Protein AF-A0A972XJE5-F1 (afdb_monomer)

Nearest PDB structures (foldseek):
  6kkl-assembly1_A  TM=7.009E-01  e=3.800E+00  Escherichia coli K-12
  4aps-assembly1_B  TM=5.080E-01  e=2.279E+00  Streptococcus thermophilus LMG 18311
  5ayn-assembly1_A  TM=6.003E-01  e=6.953E+00  Bdellovibrio bacteriovorus HD100
  6kkj-assembly1_B  TM=5.446E-01  e=8.374E+00  Escherichia coli K-12

Secondary structure (DSSP, 8-state):
-HHHHHHHHHHHHHTHHHHHHHTT--S-HHHHHHHHHHHHHHHHHHHHHHHT---HHHHHHHHHHHHHHHHHHHHHIIIIIHHHS-HHHHHHHHHHHHHHHHHHIIIIIHHHHHHHHT----HHHHHHHHHHHHHHHHHHHHHIIIII-TT--HHHHHHHHHHHHHHHHHHHHHHHHHHHHHH--

Structure (mmCIF, N/CA/C/O backbone):
data_AF-A0A972XJE5-F1
#
_entry.id   AF-A0A972XJE5-F1
#
loop_
_atom_site.group_PDB
_atom_site.id
_atom_site.type_symbol
_atom_site.label_atom_id
_atom_site.label_alt_id
_atom_site.label_comp_id
_atom_site.label_asym_id
_atom_site.label_entity_id
_atom_site.label_seq_id
_atom_site.pdbx_PDB_ins_code
_atom_site.Cartn_x
_atom_site.Cartn_y
_atom_site.Cartn_z
_atom_site.occupancy
_atom_site.B_iso_or_equiv
_atom_site.auth_seq_id
_atom_site.auth_comp_id
_atom_site.auth_asym_id
_atom_site.auth_atom_id
_atom_site.pdbx_PDB_model_num
ATOM 1 N N . LEU A 1 1 ? -8.477 -7.630 2.065 1.00 86.19 1 LEU A N 1
ATOM 2 C CA . LEU A 1 1 ? -7.745 -6.347 2.182 1.00 86.19 1 LEU A CA 1
ATOM 3 C C . LEU A 1 1 ? -6.279 -6.608 2.512 1.00 86.19 1 LEU A C 1
ATOM 5 O O . LEU A 1 1 ? -5.472 -6.564 1.594 1.00 86.19 1 LEU A O 1
ATOM 9 N N . TYR A 1 2 ? -5.935 -7.014 3.740 1.00 89.06 2 TYR A N 1
ATOM 10 C CA . TYR A 1 2 ? -4.529 -7.219 4.123 1.00 89.06 2 TYR A CA 1
ATOM 11 C C . TYR A 1 2 ? -3.730 -8.118 3.176 1.00 89.06 2 TYR A C 1
ATOM 13 O O . TYR A 1 2 ? -2.666 -7.723 2.720 1.00 89.06 2 TYR A O 1
ATOM 21 N N . LEU A 1 3 ? -4.274 -9.288 2.825 1.00 91.00 3 LEU A N 1
ATOM 22 C CA . LEU A 1 3 ? -3.618 -10.218 1.906 1.00 91.00 3 LEU A CA 1
ATOM 23 C C . LEU A 1 3 ? -3.251 -9.552 0.573 1.00 91.00 3 LEU A C 1
ATOM 25 O O . LEU A 1 3 ? -2.129 -9.696 0.116 1.00 91.00 3 LEU A O 1
ATOM 29 N N . PHE A 1 4 ? -4.151 -8.757 -0.009 1.00 90.56 4 PHE A N 1
ATOM 30 C CA . PHE A 1 4 ? -3.883 -8.051 -1.265 1.00 90.56 4 PHE A CA 1
ATOM 31 C C . PHE A 1 4 ? -2.723 -7.064 -1.126 1.00 90.56 4 PHE A C 1
ATOM 33 O O . PHE A 1 4 ? -1.845 -7.022 -1.982 1.00 90.56 4 PHE A O 1
ATOM 40 N N . ALA A 1 5 ? -2.704 -6.304 -0.029 1.00 90.69 5 ALA A N 1
ATOM 41 C CA . ALA A 1 5 ? -1.621 -5.371 0.251 1.00 90.69 5 ALA A CA 1
ATOM 42 C C . ALA A 1 5 ? -0.297 -6.109 0.518 1.00 90.69 5 ALA A C 1
ATOM 44 O O . ALA A 1 5 ? 0.736 -5.702 0.006 1.00 90.69 5 ALA A O 1
ATOM 45 N N . SER A 1 6 ? -0.326 -7.226 1.250 1.00 91.56 6 SER A N 1
ATOM 46 C CA . SER A 1 6 ? 0.858 -8.038 1.551 1.00 91.56 6 SER A CA 1
ATOM 47 C C . SER A 1 6 ? 1.469 -8.670 0.294 1.00 91.56 6 SER A C 1
ATOM 49 O O . SER A 1 6 ? 2.680 -8.595 0.100 1.00 91.56 6 SER A O 1
ATOM 51 N N . LEU A 1 7 ? 0.636 -9.202 -0.609 1.00 91.75 7 LEU A N 1
ATOM 52 C CA . LEU A 1 7 ? 1.089 -9.744 -1.894 1.00 91.75 7 LEU A CA 1
ATOM 53 C C . LEU A 1 7 ? 1.761 -8.670 -2.754 1.00 91.75 7 LEU A C 1
ATOM 55 O O . LEU A 1 7 ? 2.888 -8.856 -3.204 1.00 91.75 7 LEU A O 1
ATOM 59 N N . LEU A 1 8 ? 1.092 -7.528 -2.951 1.00 91.19 8 LEU A N 1
ATOM 60 C CA . LEU A 1 8 ? 1.650 -6.422 -3.734 1.00 91.19 8 LEU A CA 1
ATOM 61 C C . LEU A 1 8 ? 2.920 -5.852 -3.099 1.00 91.19 8 LEU A C 1
ATOM 63 O O . LEU A 1 8 ? 3.840 -5.475 -3.821 1.00 91.19 8 LEU A O 1
ATOM 67 N N . ARG A 1 9 ? 2.987 -5.811 -1.764 1.00 92.38 9 ARG A N 1
ATOM 68 C CA . ARG A 1 9 ? 4.177 -5.389 -1.020 1.00 92.38 9 ARG A CA 1
ATOM 69 C C . ARG A 1 9 ? 5.361 -6.298 -1.320 1.00 92.38 9 ARG A C 1
ATOM 71 O O . ARG A 1 9 ? 6.411 -5.771 -1.662 1.00 92.38 9 ARG A O 1
ATOM 78 N N . GLY A 1 10 ? 5.176 -7.616 -1.218 1.00 89.12 10 GLY A N 1
ATOM 79 C CA . GLY A 1 10 ? 6.230 -8.592 -1.506 1.00 89.12 10 GLY A CA 1
ATOM 80 C C . GLY A 1 10 ? 6.740 -8.473 -2.940 1.00 89.12 10 GLY A C 1
ATOM 81 O O . GLY A 1 10 ? 7.938 -8.352 -3.165 1.00 89.12 10 GLY A O 1
ATOM 82 N N . VAL A 1 11 ? 5.829 -8.376 -3.915 1.00 89.75 11 VAL A N 1
ATOM 83 C CA . VAL A 1 11 ? 6.222 -8.214 -5.326 1.00 89.75 11 VAL A CA 1
ATOM 84 C C . VAL A 1 11 ? 6.971 -6.895 -5.553 1.00 89.75 11 VAL A C 1
ATOM 86 O O . VAL A 1 11 ? 7.980 -6.878 -6.251 1.00 89.75 11 VAL A O 1
ATOM 89 N N . ARG A 1 12 ? 6.514 -5.788 -4.951 1.00 89.56 12 ARG A N 1
ATOM 90 C CA . ARG A 1 12 ? 7.167 -4.477 -5.086 1.00 89.56 12 ARG A CA 1
ATOM 91 C C . ARG A 1 12 ? 8.559 -4.454 -4.462 1.00 89.56 12 ARG A C 1
ATOM 93 O O . ARG A 1 12 ? 9.431 -3.808 -5.030 1.00 89.56 12 ARG A O 1
ATOM 100 N N . SER A 1 13 ? 8.756 -5.092 -3.306 1.00 86.25 13 SER A N 1
ATOM 101 C CA . SER A 1 13 ? 10.060 -5.118 -2.635 1.00 86.25 13 SER A CA 1
ATOM 102 C C . SER A 1 13 ? 11.053 -6.021 -3.351 1.00 86.25 13 SER A C 1
ATOM 104 O O . SER A 1 13 ? 12.191 -5.615 -3.572 1.00 86.25 13 SER A O 1
ATOM 106 N N . ASP A 1 14 ? 10.617 -7.217 -3.739 1.00 87.69 14 ASP A N 1
ATOM 107 C CA . ASP A 1 14 ? 11.527 -8.258 -4.211 1.00 87.69 14 ASP A CA 1
ATOM 108 C C . ASP A 1 14 ? 11.874 -8.079 -5.694 1.00 87.69 14 ASP A C 1
ATOM 110 O O . ASP A 1 14 ? 12.990 -8.396 -6.095 1.00 87.69 14 ASP A O 1
ATOM 114 N N . PHE A 1 15 ? 10.961 -7.501 -6.487 1.00 86.31 15 PHE A N 1
ATOM 115 C CA . PHE A 1 15 ? 11.160 -7.206 -7.913 1.00 86.31 15 PHE A CA 1
ATOM 116 C C . PHE A 1 15 ? 11.328 -5.707 -8.203 1.00 86.31 15 PHE A C 1
ATOM 118 O O . PHE A 1 15 ? 11.032 -5.236 -9.306 1.00 86.31 15 PHE A O 1
ATOM 125 N N . ALA A 1 16 ? 11.763 -4.919 -7.211 1.00 85.94 16 ALA A N 1
ATOM 126 C CA . ALA A 1 16 ? 11.986 -3.486 -7.397 1.00 85.94 16 ALA A CA 1
ATOM 127 C C . ALA A 1 16 ? 12.919 -3.187 -8.592 1.00 85.94 16 ALA A C 1
ATOM 129 O O . ALA A 1 16 ? 12.533 -2.375 -9.439 1.00 85.94 16 ALA A O 1
ATOM 130 N N . PRO A 1 17 ? 14.096 -3.833 -8.740 1.00 84.44 17 PRO A N 1
ATOM 131 C CA . PRO A 1 17 ? 14.985 -3.573 -9.873 1.00 84.44 17 PRO A CA 1
ATOM 132 C C . PRO A 1 17 ? 14.333 -3.832 -11.237 1.00 84.44 17 PRO A C 1
ATOM 134 O O . PRO A 1 17 ? 14.528 -3.062 -12.177 1.00 84.44 17 PRO A O 1
ATOM 137 N N . GLU A 1 18 ? 13.535 -4.890 -11.353 1.00 86.00 18 GLU A N 1
ATOM 138 C CA . GLU A 1 18 ? 12.832 -5.285 -12.570 1.00 86.00 18 GLU A CA 1
ATOM 139 C C . GLU A 1 18 ? 11.712 -4.302 -12.918 1.00 86.00 18 GLU A C 1
ATOM 141 O O . GLU A 1 18 ? 11.538 -3.966 -14.091 1.00 86.00 18 GLU A O 1
ATOM 146 N N . ILE A 1 19 ? 10.982 -3.802 -11.915 1.00 86.69 19 ILE A N 1
ATOM 147 C CA . ILE A 1 19 ? 9.944 -2.776 -12.094 1.00 86.69 19 ILE A CA 1
ATOM 148 C C . ILE A 1 19 ? 10.562 -1.474 -12.612 1.00 86.69 19 ILE A C 1
ATOM 150 O O . ILE A 1 19 ? 10.052 -0.882 -13.561 1.00 86.69 19 ILE A O 1
ATOM 154 N N . TRP A 1 20 ? 11.689 -1.040 -12.050 1.00 86.75 20 TRP A N 1
ATOM 155 C CA . TRP A 1 20 ? 12.374 0.168 -12.514 1.00 86.75 20 TRP A CA 1
ATOM 156 C C . TRP A 1 20 ? 12.989 0.010 -13.904 1.00 86.75 20 TRP A C 1
ATOM 158 O O . TRP A 1 20 ? 12.869 0.916 -14.732 1.00 86.75 20 TRP A O 1
ATOM 168 N N . LYS A 1 21 ? 13.560 -1.164 -14.198 1.00 85.19 21 LYS A N 1
ATOM 169 C CA . LYS A 1 21 ? 14.041 -1.504 -15.542 1.00 85.19 21 LYS A CA 1
ATOM 170 C C . LYS A 1 21 ? 12.906 -1.463 -16.566 1.00 85.19 21 LYS A C 1
ATOM 172 O O . LYS A 1 21 ? 13.104 -0.958 -17.667 1.00 85.19 21 LYS A O 1
ATOM 177 N N . TYR A 1 22 ? 11.721 -1.954 -16.201 1.00 84.44 22 TYR A N 1
ATOM 178 C CA . TYR A 1 22 ? 10.523 -1.887 -17.041 1.00 84.44 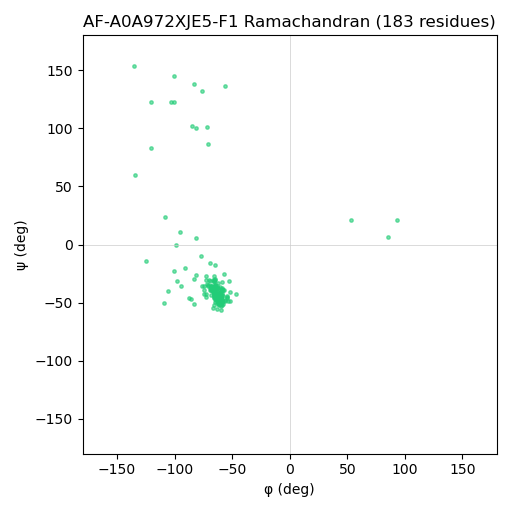22 TYR A CA 1
ATOM 179 C C . TYR A 1 22 ? 10.081 -0.443 -17.323 1.00 84.44 22 TYR A C 1
ATOM 181 O O . TYR A 1 22 ? 9.620 -0.148 -18.421 1.00 84.44 22 TYR A O 1
ATOM 189 N N . LEU A 1 23 ? 10.287 0.474 -16.375 1.00 83.00 23 LEU A N 1
ATOM 190 C CA . LEU A 1 23 ? 10.018 1.908 -16.541 1.00 83.00 23 LEU A CA 1
ATOM 191 C C . LEU A 1 23 ? 11.139 2.666 -17.283 1.00 83.00 23 LEU A C 1
ATOM 193 O O . LEU A 1 23 ? 11.087 3.889 -17.381 1.00 83.00 23 LEU A O 1
ATOM 197 N N . GLY A 1 24 ? 12.156 1.964 -17.799 1.00 78.94 24 GLY A N 1
ATOM 198 C CA . GLY A 1 24 ? 13.250 2.549 -18.580 1.00 78.94 24 GLY A CA 1
ATOM 199 C C . GLY A 1 24 ? 14.413 3.109 -17.755 1.00 78.94 24 GLY A C 1
ATOM 200 O O . GLY A 1 24 ? 15.331 3.694 -18.325 1.00 78.94 24 GLY A O 1
ATOM 201 N N . PHE A 1 25 ? 14.420 2.912 -16.433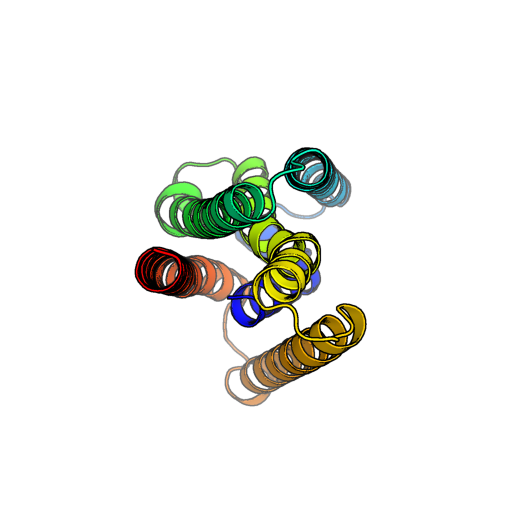 1.00 74.38 25 PHE A N 1
ATOM 202 C CA . PHE A 1 25 ? 15.491 3.374 -15.549 1.00 74.38 25 PHE A CA 1
ATOM 203 C C . PHE A 1 25 ? 16.406 2.214 -15.156 1.00 74.38 25 PHE A C 1
ATOM 205 O O . PHE A 1 25 ? 15.972 1.226 -14.566 1.00 74.38 25 PHE A O 1
ATOM 212 N N . VAL A 1 26 ? 17.701 2.342 -15.450 1.00 66.88 26 VAL A N 1
ATOM 213 C CA . VAL A 1 26 ? 18.709 1.332 -15.108 1.00 66.88 26 VAL A CA 1
ATOM 214 C C . VAL A 1 26 ? 19.768 1.951 -14.199 1.00 66.88 26 VAL A C 1
ATOM 216 O O . VAL A 1 26 ? 20.434 2.909 -14.576 1.00 66.88 26 VAL A O 1
ATOM 219 N N . GLY A 1 27 ? 19.958 1.367 -13.012 1.00 61.66 27 GLY A N 1
ATOM 220 C CA . GLY A 1 27 ? 21.236 1.457 -12.299 1.00 61.66 27 GLY A CA 1
ATOM 221 C C . GLY A 1 27 ? 21.420 2.581 -11.276 1.00 61.66 27 GLY A C 1
ATOM 222 O O . GLY A 1 27 ? 22.564 2.879 -10.950 1.00 61.66 27 GLY A O 1
ATOM 223 N N . ASN A 1 28 ? 20.358 3.180 -10.723 1.00 68.50 28 ASN A N 1
ATOM 224 C CA . ASN A 1 28 ? 20.512 4.223 -9.700 1.00 68.50 28 ASN A CA 1
ATOM 225 C C . ASN A 1 28 ? 19.838 3.850 -8.368 1.00 68.50 28 ASN A C 1
ATOM 227 O O . ASN A 1 28 ? 18.718 4.262 -8.075 1.00 68.50 28 ASN A O 1
ATOM 231 N N . ALA A 1 29 ? 20.545 3.067 -7.543 1.00 73.25 29 ALA A N 1
ATOM 232 C CA . ALA A 1 29 ? 20.061 2.589 -6.240 1.00 73.25 29 ALA A CA 1
ATOM 233 C C . ALA A 1 29 ? 19.655 3.724 -5.276 1.00 73.25 29 ALA A C 1
ATOM 235 O O . ALA A 1 29 ? 18.798 3.533 -4.413 1.00 73.25 29 ALA A O 1
ATOM 236 N N . SER A 1 30 ? 20.227 4.921 -5.452 1.00 80.50 30 SER A N 1
ATOM 237 C CA . SER A 1 30 ? 19.857 6.121 -4.691 1.00 80.50 30 SER A CA 1
ATOM 238 C C . SER A 1 30 ? 18.373 6.476 -4.851 1.00 80.50 30 SER A C 1
ATOM 240 O O . SER A 1 30 ? 17.709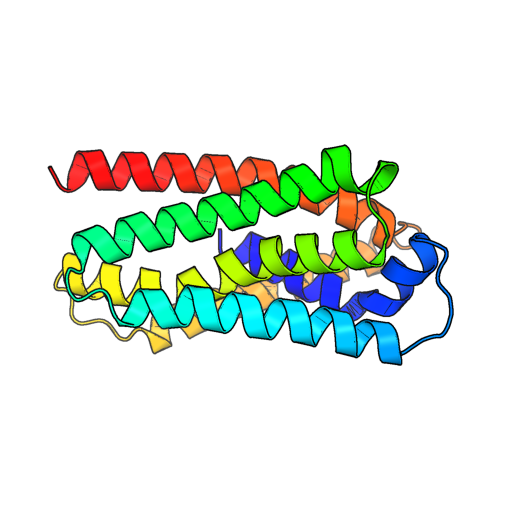 6.837 -3.879 1.00 80.50 30 SER A O 1
ATOM 242 N N . ILE A 1 31 ? 17.816 6.289 -6.053 1.00 81.88 31 ILE A N 1
ATOM 243 C CA . ILE A 1 31 ? 16.417 6.615 -6.353 1.00 81.88 31 ILE A CA 1
ATOM 244 C C . ILE A 1 31 ? 15.465 5.708 -5.560 1.00 81.88 31 ILE A C 1
ATOM 246 O O . ILE A 1 31 ? 14.449 6.181 -5.052 1.00 81.88 31 ILE A O 1
ATOM 250 N N . TYR A 1 32 ? 15.819 4.433 -5.368 1.00 80.25 32 TYR A N 1
ATOM 251 C CA . TYR A 1 32 ? 15.006 3.489 -4.591 1.00 80.25 32 TYR A CA 1
ATOM 252 C C . TYR A 1 32 ? 14.849 3.960 -3.148 1.00 80.25 32 TYR A C 1
ATOM 254 O O . TYR A 1 32 ? 13.730 4.097 -2.653 1.00 80.25 32 TYR A O 1
ATOM 262 N N . SER A 1 33 ? 15.973 4.298 -2.513 1.00 84.69 33 SER A N 1
ATOM 263 C CA . SER A 1 33 ? 15.989 4.808 -1.142 1.00 84.69 33 SER A CA 1
ATOM 264 C C . SER A 1 33 ? 15.175 6.098 -1.012 1.00 84.69 33 SER A C 1
ATOM 266 O O . SER A 1 33 ? 14.339 6.219 -0.120 1.00 84.69 33 SER A O 1
ATOM 268 N N . GLN A 1 34 ? 15.332 7.033 -1.955 1.00 88.06 34 GLN A N 1
ATOM 269 C CA . GLN A 1 34 ? 14.566 8.280 -1.953 1.00 88.06 34 GLN A CA 1
ATOM 270 C C . GLN A 1 34 ? 13.056 8.036 -2.046 1.00 88.06 34 GLN A C 1
ATOM 272 O O . GLN A 1 34 ? 12.303 8.627 -1.271 1.00 88.06 34 GLN A O 1
ATOM 277 N N . THR A 1 35 ? 12.599 7.154 -2.945 1.00 88.81 35 THR A N 1
ATOM 278 C CA . THR A 1 35 ? 11.164 6.840 -3.047 1.00 88.81 35 THR A CA 1
ATOM 279 C C . THR A 1 35 ? 10.612 6.227 -1.762 1.00 88.81 35 THR A C 1
ATOM 281 O O . THR A 1 35 ? 9.543 6.632 -1.308 1.00 88.81 35 THR A O 1
ATOM 284 N N . GLU A 1 36 ? 11.350 5.316 -1.123 1.00 88.12 36 GLU A N 1
ATOM 285 C CA . GLU A 1 36 ? 10.911 4.686 0.125 1.00 88.12 36 GLU A CA 1
ATOM 286 C C . GLU A 1 36 ? 10.902 5.666 1.306 1.00 88.12 36 GLU A C 1
ATOM 288 O O . GLU A 1 36 ? 10.022 5.565 2.161 1.00 88.12 36 GLU A O 1
ATOM 293 N N . ILE A 1 37 ? 11.799 6.659 1.341 1.00 91.94 37 ILE A N 1
ATOM 294 C CA . ILE A 1 37 ? 11.776 7.720 2.362 1.00 91.94 37 ILE A CA 1
ATOM 295 C C . ILE A 1 37 ? 10.479 8.527 2.268 1.00 91.94 37 ILE A C 1
ATOM 297 O O . ILE A 1 37 ? 9.791 8.689 3.277 1.00 91.94 37 ILE A O 1
ATOM 301 N N . TRP A 1 38 ? 10.107 8.996 1.072 1.00 92.56 38 TRP A N 1
ATOM 302 C CA . TRP A 1 38 ? 8.871 9.765 0.875 1.00 92.56 38 TRP A CA 1
ATOM 303 C C . TRP A 1 38 ? 7.630 8.974 1.284 1.00 92.56 38 TRP A C 1
ATOM 305 O O . TRP A 1 38 ? 6.760 9.491 1.991 1.00 92.56 38 TRP A O 1
ATOM 315 N N . VAL A 1 39 ? 7.579 7.707 0.873 1.00 92.56 39 VAL A N 1
ATOM 316 C CA . VAL A 1 39 ? 6.497 6.782 1.213 1.00 92.56 39 VAL A CA 1
ATOM 317 C C . VAL A 1 39 ? 6.431 6.579 2.731 1.00 92.56 39 VAL A C 1
ATOM 319 O O . VAL A 1 39 ? 5.383 6.800 3.338 1.00 92.56 39 VAL A O 1
ATOM 322 N N . THR A 1 40 ? 7.555 6.255 3.371 1.00 91.88 40 THR A N 1
ATOM 323 C CA . THR A 1 40 ? 7.635 6.002 4.819 1.00 91.88 40 THR A CA 1
ATOM 324 C C . THR A 1 40 ? 7.209 7.218 5.633 1.00 91.88 40 THR A C 1
ATOM 326 O O . THR A 1 40 ? 6.343 7.102 6.500 1.00 91.88 40 THR A O 1
ATOM 329 N N . VAL A 1 41 ? 7.769 8.395 5.340 1.00 94.38 41 VAL A N 1
ATOM 330 C CA . VAL A 1 41 ? 7.447 9.639 6.055 1.00 94.38 41 VAL A CA 1
ATOM 331 C C . VAL A 1 41 ? 5.957 9.945 5.949 1.00 94.38 41 VAL A C 1
ATOM 333 O O . VAL A 1 41 ? 5.308 10.197 6.965 1.00 94.38 41 VAL A O 1
ATOM 336 N N . GLY A 1 42 ? 5.383 9.867 4.746 1.00 92.50 42 GLY A N 1
ATOM 337 C CA . GLY A 1 42 ? 3.967 10.161 4.566 1.00 92.50 42 GLY A CA 1
ATOM 338 C C . GLY A 1 42 ? 3.060 9.168 5.298 1.00 92.50 42 GLY A C 1
ATOM 339 O O . GLY A 1 42 ? 2.105 9.578 5.955 1.00 92.50 42 GLY A O 1
ATOM 340 N N . ILE A 1 43 ? 3.367 7.868 5.259 1.00 91.94 43 ILE A N 1
ATOM 341 C CA . ILE A 1 43 ? 2.527 6.861 5.920 1.00 91.94 43 ILE A CA 1
ATOM 342 C C . ILE A 1 43 ? 2.633 6.943 7.443 1.00 91.94 43 ILE A C 1
ATOM 344 O O . ILE A 1 43 ? 1.623 6.742 8.124 1.00 91.94 43 ILE A O 1
ATOM 348 N N . LEU A 1 44 ? 3.815 7.263 7.979 1.00 91.06 44 LEU A N 1
ATOM 349 C CA . LEU A 1 44 ? 4.008 7.498 9.409 1.00 91.06 44 LEU A CA 1
ATOM 350 C C . LEU A 1 44 ? 3.219 8.714 9.889 1.00 91.06 44 LEU A C 1
ATOM 352 O O . LEU A 1 44 ? 2.583 8.636 10.935 1.00 91.06 44 LEU A O 1
ATOM 356 N N . ILE A 1 45 ? 3.199 9.807 9.123 1.00 92.31 45 ILE A N 1
ATOM 357 C CA . ILE A 1 45 ? 2.391 10.987 9.459 1.00 92.31 45 ILE A CA 1
ATOM 358 C C . ILE A 1 45 ? 0.902 10.627 9.456 1.00 92.31 45 ILE A C 1
ATOM 360 O O . ILE A 1 45 ? 0.191 10.935 10.415 1.00 92.31 45 ILE A O 1
ATOM 364 N N . ILE A 1 46 ? 0.430 9.928 8.417 1.00 89.94 46 ILE A N 1
ATOM 365 C CA . ILE A 1 46 ? -0.982 9.547 8.304 1.00 89.94 46 ILE A CA 1
ATOM 366 C C . ILE A 1 46 ? -1.377 8.602 9.445 1.00 89.94 46 ILE A C 1
ATOM 368 O O . ILE A 1 46 ? -2.292 8.921 10.202 1.00 89.94 46 ILE A O 1
ATOM 372 N N . ASN A 1 47 ? -0.681 7.477 9.631 1.00 86.75 47 ASN A N 1
ATOM 373 C CA . ASN A 1 47 ? -1.029 6.512 10.682 1.00 86.75 47 ASN A CA 1
ATOM 374 C C . ASN A 1 47 ? -0.763 7.056 12.090 1.00 86.75 47 ASN A C 1
ATOM 376 O O . ASN A 1 47 ? -1.562 6.822 12.992 1.00 86.75 47 ASN A O 1
ATOM 380 N N . GLY A 1 48 ? 0.299 7.840 12.279 1.00 86.25 48 GLY A N 1
ATOM 381 C CA . GLY A 1 48 ? 0.589 8.511 13.545 1.00 86.25 48 GLY A CA 1
ATOM 382 C C . GLY A 1 48 ? -0.521 9.482 13.949 1.00 86.25 48 GLY A C 1
ATOM 383 O O . GLY A 1 48 ? -0.917 9.515 15.114 1.00 86.25 48 GLY A O 1
ATOM 384 N N . SER A 1 49 ? -1.108 10.203 12.987 1.00 87.75 49 SER A N 1
ATOM 385 C CA . SER A 1 49 ? -2.247 11.088 13.257 1.00 87.75 49 SER A CA 1
ATOM 386 C C . SER A 1 49 ? -3.504 10.334 13.718 1.00 87.75 49 SER A C 1
ATOM 388 O O . SER A 1 49 ? -4.258 10.854 14.542 1.00 87.75 49 SER A O 1
ATOM 390 N N . LEU A 1 50 ? -3.708 9.085 13.270 1.00 84.56 50 LEU A N 1
ATOM 391 C CA . LEU A 1 50 ? -4.856 8.259 13.674 1.00 84.56 50 LEU A CA 1
ATOM 392 C C . LEU A 1 50 ? -4.813 7.885 15.159 1.00 84.56 50 LEU A C 1
ATOM 394 O O . LEU A 1 50 ? -5.863 7.755 15.790 1.00 84.56 50 LEU A O 1
ATOM 398 N N . VAL A 1 51 ? -3.616 7.753 15.737 1.00 81.56 51 VAL A N 1
ATOM 399 C CA . VAL A 1 51 ? -3.434 7.422 17.161 1.00 81.56 51 VAL A CA 1
ATOM 400 C C . VAL A 1 51 ? -3.950 8.545 18.069 1.00 81.56 51 VAL A C 1
ATOM 402 O O . VAL A 1 51 ? -4.468 8.273 19.152 1.00 81.56 51 VAL A O 1
ATOM 405 N N . LEU A 1 52 ? -3.895 9.802 17.613 1.00 83.31 52 LEU A N 1
ATOM 406 C CA . LEU A 1 52 ? -4.366 10.969 18.371 1.00 83.31 52 LEU A CA 1
ATOM 407 C C . LEU A 1 52 ? -5.899 11.013 18.521 1.00 83.31 52 LEU A C 1
ATOM 409 O O . LEU A 1 52 ? -6.433 11.740 19.366 1.00 83.31 52 LEU A O 1
ATOM 413 N N . ILE A 1 53 ? -6.632 10.230 17.724 1.00 84.44 53 ILE A N 1
ATOM 414 C CA . ILE A 1 53 ? -8.095 10.232 17.705 1.00 84.44 53 ILE A CA 1
ATOM 415 C C . ILE A 1 53 ? -8.635 9.370 18.851 1.00 84.44 53 ILE A C 1
ATOM 417 O O . ILE A 1 53 ? -8.750 8.151 18.756 1.00 84.44 53 ILE A O 1
ATOM 421 N N . LYS A 1 54 ? -9.052 10.028 19.940 1.00 75.56 54 LYS A N 1
ATOM 422 C CA . LYS A 1 54 ? -9.558 9.359 21.157 1.00 75.56 54 LYS A CA 1
ATOM 423 C C . LYS A 1 54 ? -10.872 8.588 20.961 1.00 75.56 54 LYS A C 1
ATOM 425 O O . LYS A 1 54 ? -11.159 7.653 21.703 1.00 75.56 54 LYS A O 1
ATOM 430 N N . LYS A 1 55 ? -11.714 8.988 19.999 1.00 81.88 55 LYS A N 1
ATOM 431 C CA . LYS A 1 55 ? -13.028 8.361 19.764 1.00 81.88 55 LYS A CA 1
ATOM 432 C C . LYS A 1 55 ? -12.879 7.128 18.866 1.00 81.88 55 LYS A C 1
ATOM 434 O O . LYS A 1 55 ? -12.825 7.269 17.648 1.00 81.88 55 LYS A O 1
ATOM 439 N N . ASN A 1 56 ? -12.911 5.933 19.463 1.00 80.75 56 ASN A N 1
ATOM 440 C CA . ASN A 1 56 ? -12.719 4.646 18.769 1.00 80.75 56 ASN A CA 1
ATOM 441 C C . ASN A 1 56 ? -13.618 4.447 17.539 1.00 80.75 56 ASN A C 1
ATOM 443 O O . ASN A 1 56 ? -13.152 3.959 16.516 1.00 80.75 56 ASN A O 1
ATOM 447 N N . HIS A 1 57 ? -14.888 4.853 17.618 1.00 77.81 57 HIS A N 1
ATOM 448 C CA . HIS A 1 57 ? -15.832 4.707 16.508 1.00 77.81 57 HIS A CA 1
ATOM 449 C C . HIS A 1 57 ? -15.440 5.570 15.298 1.00 77.81 57 HIS A C 1
ATOM 451 O O . HIS A 1 57 ? -15.402 5.090 14.172 1.00 77.81 57 HIS A O 1
ATOM 457 N N . ILE A 1 58 ? -15.087 6.839 15.530 1.00 82.69 58 ILE A N 1
ATOM 458 C CA . ILE A 1 58 ? -14.649 7.754 14.466 1.00 82.69 58 ILE A CA 1
ATOM 459 C C . ILE A 1 58 ? -13.291 7.309 13.916 1.00 82.69 58 ILE A C 1
ATOM 461 O O . ILE A 1 58 ? -13.118 7.243 12.703 1.00 82.69 58 ILE A O 1
ATOM 465 N N . ALA A 1 59 ? -12.358 6.938 14.798 1.00 83.75 59 ALA A N 1
ATOM 466 C CA . ALA A 1 59 ? -11.044 6.433 14.409 1.00 83.75 59 ALA A CA 1
ATOM 467 C C . ALA A 1 59 ? -11.151 5.196 13.502 1.00 83.75 59 ALA A C 1
ATOM 469 O O . ALA A 1 59 ? -10.416 5.097 12.523 1.00 83.75 59 ALA A O 1
ATOM 470 N N . PHE A 1 60 ? -12.098 4.292 13.771 1.00 84.94 60 PHE A N 1
ATOM 471 C CA . PHE A 1 60 ? -12.350 3.124 12.927 1.00 84.94 60 PHE A CA 1
ATOM 472 C C . PHE A 1 60 ? -12.795 3.517 11.510 1.00 84.94 60 PHE A C 1
ATOM 474 O O . PHE A 1 60 ? -12.198 3.057 10.540 1.00 84.94 60 PHE A O 1
ATOM 481 N N . PHE A 1 61 ? -13.783 4.410 11.368 1.00 86.62 61 PHE A N 1
ATOM 482 C CA . PHE A 1 61 ? -14.242 4.851 10.043 1.00 86.62 61 PHE A CA 1
ATOM 483 C C . PHE A 1 61 ? -13.178 5.637 9.271 1.00 86.62 61 PHE A C 1
ATOM 485 O O . PHE A 1 61 ? -13.058 5.447 8.064 1.00 86.62 61 PHE A O 1
ATOM 492 N N . ILE A 1 62 ? -12.370 6.458 9.950 1.00 88.88 62 ILE A N 1
ATOM 493 C CA . ILE A 1 62 ? -11.238 7.160 9.320 1.00 88.88 62 ILE A CA 1
ATOM 494 C C . ILE A 1 62 ? -10.154 6.163 8.889 1.00 88.88 62 ILE A C 1
ATOM 496 O O . ILE A 1 62 ? -9.568 6.296 7.821 1.00 88.88 62 ILE A O 1
ATOM 500 N N . SER A 1 63 ? -9.906 5.120 9.679 1.00 90.00 63 SER A N 1
ATOM 501 C CA . SER A 1 63 ? -8.972 4.055 9.293 1.00 90.00 63 SER A CA 1
ATOM 502 C C . SER A 1 63 ? -9.485 3.298 8.067 1.00 90.00 63 SER A C 1
ATOM 504 O O . SER A 1 63 ? -8.725 2.985 7.155 1.00 90.00 63 SER A O 1
ATOM 506 N N . MET A 1 64 ? -10.795 3.057 8.001 1.00 89.69 64 MET A N 1
ATOM 507 C CA . MET A 1 64 ? -11.424 2.416 6.852 1.00 89.69 64 MET A CA 1
ATOM 508 C C . MET A 1 64 ? -11.368 3.285 5.592 1.00 89.69 64 MET A C 1
ATOM 510 O O . MET A 1 64 ? -11.119 2.766 4.503 1.00 89.69 64 MET A O 1
ATOM 514 N N . SER A 1 65 ? -11.553 4.601 5.727 1.00 90.56 65 SER A N 1
ATOM 515 C CA . SER A 1 65 ? -11.389 5.526 4.606 1.00 90.56 65 SER A CA 1
ATOM 516 C C . SER A 1 65 ? -9.928 5.642 4.172 1.00 90.56 65 SER A C 1
ATOM 518 O O . SER A 1 65 ? -9.683 5.660 2.973 1.00 90.56 65 SER A O 1
ATOM 520 N N . ALA A 1 66 ? -8.961 5.623 5.096 1.00 92.44 66 ALA A N 1
ATOM 521 C CA . ALA A 1 66 ? -7.532 5.589 4.770 1.00 92.44 66 ALA A CA 1
ATOM 522 C C . ALA A 1 66 ? -7.136 4.312 4.001 1.00 92.44 66 ALA A C 1
ATOM 524 O O . ALA A 1 66 ? -6.344 4.348 3.062 1.00 92.44 66 ALA A O 1
ATOM 525 N N . ILE A 1 67 ? -7.734 3.170 4.346 1.00 93.00 67 ILE A N 1
ATOM 526 C CA . ILE A 1 67 ? -7.570 1.932 3.576 1.00 93.00 67 ILE A CA 1
ATOM 527 C C . ILE A 1 67 ? -8.152 2.096 2.164 1.00 93.00 67 ILE A C 1
ATOM 529 O O . ILE A 1 67 ? -7.506 1.726 1.183 1.00 93.00 67 ILE A O 1
ATOM 533 N N . ALA A 1 68 ? -9.353 2.668 2.044 1.00 93.69 68 ALA A N 1
ATOM 534 C CA . ALA A 1 68 ? -9.987 2.907 0.751 1.00 93.69 68 ALA A CA 1
ATOM 535 C C . ALA A 1 68 ? -9.168 3.875 -0.123 1.00 93.69 68 ALA A C 1
ATOM 537 O O . ALA A 1 68 ? -8.976 3.605 -1.306 1.00 93.69 68 ALA A O 1
ATOM 538 N N . THR A 1 69 ? -8.626 4.959 0.443 1.00 93.69 69 THR A N 1
ATOM 539 C CA . THR A 1 69 ? -7.768 5.897 -0.299 1.00 93.69 69 THR A CA 1
ATOM 540 C C . THR A 1 69 ? -6.471 5.243 -0.763 1.00 93.69 69 THR A C 1
ATOM 542 O O . THR A 1 69 ? -6.038 5.503 -1.881 1.00 93.69 69 THR A O 1
ATOM 545 N N . GLY A 1 70 ? -5.893 4.333 0.025 1.00 93.56 70 GLY A N 1
ATOM 546 C CA . GLY A 1 70 ? -4.755 3.524 -0.412 1.00 93.56 70 GLY A CA 1
ATOM 547 C C . GLY A 1 70 ? -5.065 2.705 -1.671 1.00 93.56 70 GLY A C 1
ATOM 548 O O . GLY A 1 70 ? -4.375 2.817 -2.683 1.00 93.56 70 GLY A O 1
ATOM 549 N N . TYR A 1 71 ? -6.165 1.949 -1.671 1.00 94.19 71 TYR A N 1
ATOM 550 C CA . TYR A 1 71 ? -6.583 1.206 -2.867 1.00 94.19 71 TYR A CA 1
ATOM 551 C C . TYR A 1 71 ? -6.982 2.114 -4.040 1.00 94.19 71 TYR A C 1
ATOM 553 O O . TYR A 1 71 ? -6.779 1.743 -5.196 1.00 94.19 71 TYR A O 1
ATOM 561 N N . LEU A 1 72 ? -7.494 3.316 -3.770 1.00 94.12 72 LEU A N 1
ATOM 562 C CA . LEU A 1 72 ? -7.750 4.319 -4.803 1.00 94.12 72 LEU A CA 1
ATOM 563 C C . LEU A 1 72 ? -6.454 4.810 -5.455 1.00 94.12 72 LEU A C 1
ATOM 565 O O . LEU A 1 72 ? -6.399 4.912 -6.678 1.00 94.12 72 LEU A O 1
ATOM 569 N N . PHE A 1 73 ? -5.398 5.054 -4.677 1.00 94.25 73 PHE A N 1
ATOM 570 C CA . PHE A 1 73 ? -4.084 5.393 -5.227 1.00 94.25 73 PHE A CA 1
ATOM 571 C C . PHE A 1 73 ? -3.524 4.279 -6.107 1.00 94.25 73 PHE A C 1
ATOM 573 O O . PHE A 1 73 ? -2.951 4.579 -7.151 1.00 94.25 73 PHE A O 1
ATOM 580 N N . LEU A 1 74 ? -3.760 3.009 -5.757 1.00 93.81 74 LEU A N 1
ATOM 581 C CA . LEU A 1 74 ? -3.411 1.884 -6.628 1.00 93.81 74 LEU A CA 1
ATOM 582 C C . LEU A 1 74 ? -4.154 1.934 -7.961 1.00 93.81 74 LEU A C 1
ATOM 584 O O . LEU A 1 74 ? -3.525 1.809 -9.009 1.00 93.81 74 LEU A O 1
ATOM 588 N N . LEU A 1 75 ? -5.461 2.197 -7.953 1.00 93.12 75 LEU A N 1
ATOM 589 C CA . LEU A 1 75 ? -6.211 2.346 -9.201 1.00 93.12 75 LEU A CA 1
ATOM 590 C C . LEU A 1 75 ? -5.711 3.490 -10.067 1.00 93.12 75 LEU A C 1
ATOM 592 O O . LEU A 1 75 ? -5.521 3.308 -11.268 1.00 93.12 75 LEU A O 1
ATOM 596 N N . ILE A 1 76 ? -5.485 4.655 -9.465 1.00 92.19 76 ILE A N 1
ATOM 597 C CA . ILE A 1 76 ? -4.999 5.829 -10.189 1.00 92.19 76 ILE A CA 1
ATOM 598 C C . ILE A 1 76 ? -3.618 5.535 -10.783 1.00 92.19 76 ILE A C 1
ATOM 600 O O . ILE A 1 76 ? -3.389 5.807 -11.961 1.00 92.19 76 ILE A O 1
ATOM 604 N N . ALA A 1 77 ? -2.726 4.921 -10.002 1.00 91.25 77 ALA A N 1
ATOM 605 C CA . ALA A 1 77 ? -1.399 4.538 -10.462 1.00 91.25 77 ALA A CA 1
ATOM 606 C C . ALA A 1 77 ? -1.458 3.552 -11.637 1.00 91.25 77 ALA A C 1
ATOM 608 O O . ALA A 1 77 ? -0.764 3.748 -12.629 1.00 91.25 77 ALA A O 1
ATOM 609 N N . GLY A 1 78 ? -2.301 2.521 -11.549 1.00 88.69 78 GLY A N 1
ATOM 610 C CA . GLY A 1 78 ? -2.382 1.474 -12.565 1.00 88.69 78 GLY A CA 1
ATOM 611 C C . GLY A 1 78 ? -3.114 1.879 -13.851 1.00 88.69 78 GLY A C 1
ATOM 612 O O . GLY A 1 78 ? -2.709 1.456 -14.927 1.00 88.69 78 GLY A O 1
ATOM 613 N N . VAL A 1 79 ? -4.168 2.701 -13.767 1.00 89.44 79 VAL A N 1
ATOM 614 C CA . VAL A 1 79 ? -4.974 3.102 -14.940 1.00 89.44 79 VAL A CA 1
ATOM 615 C C . VAL A 1 79 ? -4.399 4.333 -15.635 1.00 89.44 79 VAL A C 1
ATOM 617 O O . VAL A 1 79 ? -4.301 4.369 -16.859 1.00 89.44 79 VAL A O 1
ATOM 620 N N . TRP A 1 80 ? -4.042 5.359 -14.864 1.00 89.12 80 TRP A N 1
ATOM 621 C CA . TRP A 1 80 ? -3.604 6.644 -15.411 1.00 89.12 80 TRP A CA 1
ATOM 622 C C . TRP A 1 80 ? -2.093 6.841 -15.284 1.00 89.12 80 TRP A C 1
ATOM 624 O O . TRP A 1 80 ? -1.445 7.315 -16.221 1.00 89.12 80 TRP A O 1
ATOM 634 N N . GLY A 1 81 ? -1.529 6.434 -14.146 1.00 83.81 81 GLY A N 1
ATOM 635 C CA . GLY A 1 81 ? -0.148 6.725 -13.788 1.00 83.81 81 GLY A CA 1
ATOM 636 C C . GLY A 1 81 ? 0.898 6.083 -14.691 1.00 83.81 81 GLY A C 1
ATOM 637 O O . GLY A 1 81 ? 1.900 6.726 -14.976 1.00 83.81 81 GLY A O 1
ATOM 638 N N . VAL A 1 82 ? 0.656 4.876 -15.205 1.00 84.06 82 VAL A N 1
ATOM 639 C CA . VAL A 1 82 ? 1.617 4.186 -16.089 1.00 84.06 82 VAL A CA 1
ATOM 640 C C . VAL A 1 82 ? 1.932 4.996 -17.357 1.00 84.06 82 VAL A C 1
ATOM 642 O O . VAL A 1 82 ? 3.056 4.939 -17.842 1.00 84.06 82 VAL A O 1
ATOM 645 N N . ASN A 1 83 ? 0.972 5.775 -17.868 1.00 83.50 83 ASN A N 1
ATOM 646 C CA . ASN A 1 83 ? 1.125 6.516 -19.126 1.00 83.50 83 ASN A CA 1
ATOM 647 C C . ASN A 1 83 ? 1.449 8.010 -18.944 1.00 83.50 83 ASN A C 1
ATOM 649 O O . ASN A 1 83 ? 1.950 8.626 -19.879 1.00 83.50 83 ASN A O 1
ATOM 653 N N . HIS A 1 84 ? 1.127 8.607 -17.789 1.00 84.69 84 HIS A N 1
ATOM 654 C CA . HIS A 1 84 ? 1.155 10.070 -17.605 1.00 84.69 84 HIS A CA 1
ATOM 655 C C . HIS A 1 84 ? 2.013 10.558 -16.432 1.00 84.69 84 HIS A C 1
ATOM 657 O O . HIS A 1 84 ? 2.257 11.760 -16.340 1.00 84.69 84 HIS A O 1
ATOM 663 N N . LEU A 1 85 ? 2.431 9.679 -15.514 1.00 86.06 85 LEU A N 1
ATOM 664 C CA . LEU A 1 85 ? 3.250 10.066 -14.364 1.00 86.06 85 LEU A CA 1
ATOM 665 C C . LEU A 1 85 ? 4.719 9.741 -14.602 1.00 86.06 85 LEU A C 1
ATOM 667 O O . LEU A 1 85 ? 5.059 8.691 -15.147 1.00 86.06 85 LEU A O 1
ATOM 671 N N . ASP A 1 86 ? 5.590 10.606 -14.084 1.00 87.81 86 ASP A N 1
ATOM 672 C CA . ASP A 1 86 ? 7.006 10.282 -13.962 1.00 87.81 86 ASP A CA 1
ATOM 673 C C . ASP A 1 86 ? 7.180 8.984 -13.151 1.00 87.81 86 ASP A C 1
ATOM 675 O O . ASP A 1 86 ? 6.562 8.841 -12.085 1.00 87.81 86 ASP A O 1
ATOM 679 N N . PRO A 1 87 ? 8.061 8.060 -13.577 1.00 87.06 87 PRO A N 1
ATOM 680 C CA . PRO A 1 87 ? 8.295 6.789 -12.886 1.00 87.06 87 PRO A CA 1
ATOM 681 C C . PRO A 1 87 ? 8.616 6.916 -11.395 1.00 87.06 87 PRO A C 1
ATOM 683 O O . PRO A 1 87 ? 8.203 6.073 -10.598 1.00 87.06 87 PRO A O 1
ATOM 686 N N . PHE A 1 88 ? 9.268 8.012 -10.997 1.00 89.12 88 PHE A N 1
ATOM 687 C CA . PHE A 1 88 ? 9.498 8.339 -9.592 1.00 89.12 88 PHE A CA 1
ATOM 688 C C . PHE A 1 88 ? 8.188 8.495 -8.809 1.00 89.12 88 PHE A C 1
ATOM 690 O O . PHE A 1 88 ? 7.958 7.791 -7.824 1.00 89.12 88 PHE A O 1
ATOM 697 N N . TRP A 1 89 ? 7.298 9.381 -9.262 1.00 90.44 89 TRP A N 1
ATOM 698 C CA . TRP A 1 89 ? 6.026 9.648 -8.590 1.00 90.44 89 TRP A CA 1
ATOM 699 C C . TRP A 1 89 ? 5.052 8.479 -8.706 1.00 90.44 89 TRP A C 1
ATOM 701 O O . TRP A 1 89 ? 4.297 8.226 -7.770 1.00 90.44 89 TRP A O 1
ATOM 711 N N . LEU A 1 90 ? 5.116 7.715 -9.798 1.00 91.94 90 LEU A N 1
ATOM 712 C CA . LEU A 1 90 ? 4.361 6.475 -9.955 1.00 91.94 90 LEU A CA 1
ATOM 713 C C . LEU A 1 90 ? 4.724 5.457 -8.863 1.00 91.94 90 LEU A C 1
ATOM 715 O O . LEU A 1 90 ? 3.847 4.861 -8.232 1.00 91.94 90 LEU A O 1
ATOM 719 N N . ILE A 1 91 ? 6.016 5.277 -8.594 1.00 91.06 91 ILE A N 1
ATOM 720 C CA . ILE A 1 91 ? 6.486 4.327 -7.579 1.00 91.06 91 ILE A CA 1
ATOM 721 C C . ILE A 1 91 ? 6.200 4.819 -6.163 1.00 91.06 91 ILE A C 1
ATOM 723 O O . ILE A 1 91 ? 5.866 4.011 -5.293 1.00 91.06 91 ILE A O 1
ATOM 727 N N . VAL A 1 92 ? 6.252 6.129 -5.932 1.00 91.94 92 VAL A N 1
ATOM 728 C CA . VAL A 1 92 ? 5.810 6.725 -4.666 1.00 91.94 92 VAL A CA 1
ATOM 729 C C . VAL A 1 92 ? 4.307 6.497 -4.461 1.00 91.94 92 VAL A C 1
ATOM 731 O O . VAL A 1 92 ? 3.902 5.997 -3.413 1.00 91.94 92 VAL A O 1
ATOM 734 N N . LEU A 1 93 ? 3.474 6.771 -5.470 1.00 93.62 93 LEU A N 1
ATOM 735 C CA . LEU A 1 93 ? 2.019 6.607 -5.398 1.00 93.62 93 LEU A CA 1
ATOM 736 C C . LEU A 1 93 ? 1.604 5.143 -5.181 1.00 93.62 93 LEU A C 1
ATOM 738 O O . LEU A 1 93 ? 0.746 4.863 -4.343 1.00 93.62 93 LEU A O 1
ATOM 742 N N . THR A 1 94 ? 2.240 4.198 -5.881 1.00 93.31 94 THR A N 1
ATOM 743 C CA . THR A 1 94 ? 2.012 2.757 -5.650 1.00 93.31 94 THR A CA 1
ATOM 744 C C . THR A 1 94 ? 2.464 2.325 -4.256 1.00 93.31 94 THR A C 1
ATOM 746 O O . THR A 1 94 ? 1.769 1.542 -3.611 1.00 93.31 94 THR A O 1
ATOM 749 N N . GLY A 1 95 ? 3.573 2.872 -3.748 1.00 92.94 95 GLY A N 1
ATOM 750 C CA . GLY A 1 95 ? 4.026 2.648 -2.375 1.00 92.94 95 GLY A CA 1
ATOM 751 C C . GLY A 1 95 ? 2.992 3.096 -1.350 1.00 92.94 95 GLY A C 1
ATOM 752 O O . GLY A 1 95 ? 2.571 2.297 -0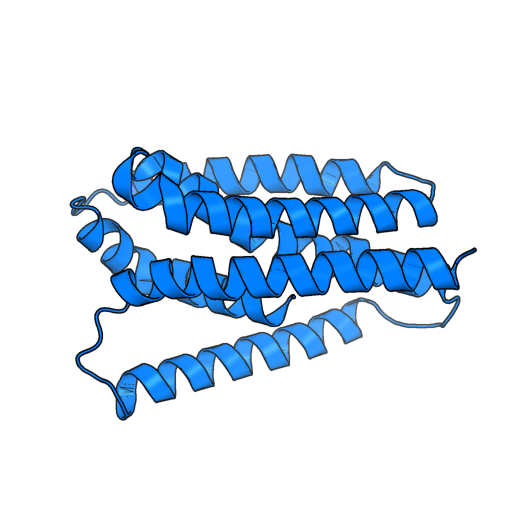.511 1.00 92.94 95 GLY A O 1
ATOM 753 N N . PHE A 1 96 ? 2.501 4.332 -1.467 1.00 94.00 96 PHE A N 1
ATOM 754 C CA . PHE A 1 96 ? 1.399 4.822 -0.637 1.00 94.00 96 PHE A CA 1
ATOM 755 C C . PHE A 1 96 ? 0.174 3.914 -0.724 1.00 94.00 96 PHE A C 1
ATOM 757 O O . PHE A 1 96 ? -0.399 3.550 0.302 1.00 94.00 96 PHE A O 1
ATOM 764 N N . GLY A 1 97 ? -0.203 3.509 -1.936 1.00 92.75 97 GLY A N 1
ATOM 765 C CA . GLY A 1 97 ? -1.380 2.682 -2.151 1.00 92.75 97 GLY A CA 1
ATOM 766 C C . GLY A 1 97 ? -1.295 1.274 -1.550 1.00 92.75 97 GLY A C 1
ATOM 767 O O . GLY A 1 97 ? -2.311 0.735 -1.119 1.00 92.75 97 GLY A O 1
ATOM 768 N N . ILE A 1 98 ? -0.097 0.686 -1.472 1.00 94.19 98 ILE A N 1
ATOM 769 C CA . ILE A 1 98 ? 0.129 -0.642 -0.878 1.00 94.19 98 ILE A CA 1
ATOM 770 C C . ILE A 1 98 ? 0.252 -0.552 0.643 1.00 94.19 98 ILE A C 1
ATOM 772 O O . ILE A 1 98 ? -0.404 -1.296 1.377 1.00 94.19 98 ILE A O 1
ATOM 776 N N . TYR A 1 99 ? 1.115 0.336 1.132 1.00 93.00 99 TYR A N 1
ATOM 777 C CA . TYR A 1 99 ? 1.492 0.336 2.540 1.00 93.00 99 TYR A CA 1
ATOM 778 C C . TYR A 1 99 ? 0.473 1.030 3.439 1.00 93.00 99 TYR A C 1
ATOM 780 O O . TYR A 1 99 ? 0.385 0.677 4.614 1.00 93.00 99 TYR A O 1
ATOM 788 N N . LEU A 1 100 ? -0.311 1.983 2.920 1.00 92.50 100 LEU A N 1
ATOM 789 C CA . LEU A 1 100 ? -1.345 2.635 3.718 1.00 92.50 100 LEU A CA 1
ATOM 790 C C . LEU A 1 100 ? -2.408 1.614 4.180 1.00 92.50 100 LEU A C 1
ATOM 792 O O . LEU A 1 100 ? -2.589 1.480 5.389 1.00 92.50 100 LEU A O 1
ATOM 796 N N . PRO A 1 101 ? -3.013 0.784 3.302 1.00 92.69 101 PRO A N 1
ATOM 797 C CA . PRO A 1 101 ? -3.886 -0.305 3.731 1.00 92.69 101 PRO A CA 1
ATOM 798 C C . PRO A 1 101 ? -3.199 -1.311 4.654 1.00 92.69 101 PRO A C 1
ATOM 800 O O . PRO A 1 101 ? -3.790 -1.734 5.645 1.00 92.69 101 PRO A O 1
ATOM 803 N N . TYR A 1 102 ? -1.962 -1.697 4.333 1.00 91.25 102 TYR A N 1
ATOM 804 C CA . TYR A 1 102 ? -1.203 -2.685 5.099 1.00 91.25 102 TYR A CA 1
ATOM 805 C C . TYR A 1 102 ? -1.006 -2.244 6.557 1.00 91.25 102 TYR A C 1
ATOM 807 O O . TYR A 1 102 ? -1.384 -2.970 7.476 1.00 91.25 102 TYR A O 1
ATOM 815 N N . LEU A 1 103 ? -0.478 -1.033 6.766 1.00 90.50 103 LEU A N 1
ATOM 816 C CA . LEU A 1 103 ? -0.176 -0.506 8.096 1.00 90.50 103 LEU A CA 1
ATOM 817 C C . LEU A 1 103 ? -1.431 -0.093 8.858 1.00 90.50 103 LEU A C 1
ATOM 819 O O . LEU A 1 103 ? -1.530 -0.359 10.054 1.00 90.50 103 LEU A O 1
ATOM 823 N N . THR A 1 104 ? -2.418 0.516 8.203 1.00 89.62 104 THR A N 1
ATOM 824 C CA . THR A 1 104 ? -3.638 0.952 8.895 1.00 89.62 104 THR A CA 1
ATOM 825 C C . THR A 1 104 ? -4.451 -0.231 9.429 1.00 89.62 104 THR A C 1
ATOM 827 O O . THR A 1 104 ? -5.059 -0.125 10.499 1.00 89.62 104 THR A O 1
ATOM 830 N N . ILE A 1 105 ? -4.430 -1.382 8.742 1.00 88.81 105 ILE A N 1
ATOM 831 C CA . ILE A 1 105 ? -5.100 -2.598 9.220 1.00 88.81 105 ILE A CA 1
ATOM 832 C C . ILE A 1 105 ? -4.458 -3.116 10.515 1.00 88.81 105 ILE A C 1
ATOM 834 O O . ILE A 1 105 ? -5.173 -3.375 11.485 1.00 88.81 105 ILE A O 1
ATOM 838 N N . THR A 1 106 ? -3.131 -3.253 10.538 1.00 86.88 106 THR A N 1
ATOM 839 C CA . THR A 1 106 ? -2.405 -3.845 11.673 1.00 86.88 106 THR A CA 1
ATOM 840 C C . THR A 1 106 ? -2.328 -2.914 12.874 1.00 86.88 106 THR A C 1
ATOM 842 O O . THR A 1 106 ? -2.427 -3.381 14.006 1.00 86.88 106 THR A O 1
ATOM 845 N N . THR A 1 107 ? -2.201 -1.607 12.641 1.00 83.19 107 THR A N 1
ATOM 846 C CA . THR A 1 107 ? -2.033 -0.615 13.713 1.00 83.19 107 THR A CA 1
ATOM 847 C C . THR A 1 107 ? -3.355 -0.132 14.302 1.00 83.19 107 THR A C 1
ATOM 849 O O . THR A 1 107 ? -3.489 -0.089 15.518 1.00 83.19 107 THR A O 1
ATOM 852 N N . SER A 1 108 ? -4.344 0.216 13.471 1.00 85.81 108 SER A N 1
ATOM 853 C CA . SER A 1 108 ? -5.563 0.887 13.939 1.00 85.81 108 SER A CA 1
ATOM 854 C C . SER A 1 108 ? -6.790 -0.019 13.881 1.00 85.81 108 SER A C 1
ATOM 856 O O . SER A 1 108 ? -7.501 -0.168 14.874 1.00 85.81 108 SER A O 1
ATOM 858 N N . VAL A 1 109 ? -7.058 -0.673 12.745 1.00 84.38 109 VAL A N 1
ATOM 859 C CA . VAL A 1 109 ? -8.319 -1.421 12.569 1.00 84.38 109 VAL A CA 1
ATOM 860 C C . VAL A 1 109 ? -8.466 -2.537 13.599 1.00 84.38 109 VAL A C 1
ATOM 862 O O . VAL A 1 109 ? -9.522 -2.632 14.225 1.00 84.38 109 VAL A O 1
ATOM 865 N N . PHE A 1 110 ? -7.433 -3.356 13.817 1.00 84.75 110 PHE A N 1
ATOM 866 C CA . PHE A 1 110 ? -7.510 -4.449 14.791 1.00 84.75 110 PHE A CA 1
ATOM 867 C C . PHE A 1 110 ? -7.689 -3.955 16.227 1.00 84.75 110 PHE A C 1
ATOM 869 O O . PHE A 1 110 ? -8.564 -4.462 16.930 1.00 84.75 110 PHE A O 1
ATOM 876 N N . GLU A 1 111 ? -6.939 -2.936 16.647 1.00 84.44 111 GLU A N 1
ATOM 877 C CA . GLU A 1 111 ? -7.080 -2.343 17.980 1.00 84.44 111 GLU A CA 1
ATOM 878 C C . GLU A 1 111 ? -8.504 -1.814 18.203 1.00 84.44 111 GLU A C 1
ATOM 880 O O . GLU A 1 111 ? -9.176 -2.169 19.177 1.00 84.44 111 GLU A O 1
ATOM 885 N N . ARG A 1 112 ? -9.004 -0.992 17.271 1.00 83.56 112 ARG A N 1
ATOM 886 C CA . ARG A 1 112 ? -10.322 -0.362 17.409 1.00 83.56 112 ARG A CA 1
ATOM 887 C C . ARG A 1 112 ? -11.453 -1.381 17.303 1.00 83.56 112 ARG A C 1
ATOM 889 O O . ARG A 1 112 ? -12.431 -1.260 18.035 1.00 83.56 112 ARG A O 1
ATOM 896 N N . MET A 1 113 ? -11.320 -2.404 16.460 1.00 79.81 113 MET A N 1
ATOM 897 C CA . MET A 1 113 ? -12.306 -3.483 16.356 1.00 79.81 113 MET A CA 1
ATOM 898 C C . MET A 1 113 ? -12.425 -4.267 17.670 1.00 79.81 113 MET A C 1
ATOM 900 O O . MET A 1 113 ? -13.541 -4.535 18.122 1.00 79.81 113 MET A O 1
ATOM 904 N N . ILE A 1 114 ? -11.303 -4.577 18.326 1.00 81.94 114 ILE A N 1
ATOM 905 C CA . ILE A 1 114 ? -11.292 -5.231 19.644 1.00 81.94 114 ILE A CA 1
ATOM 906 C C . ILE A 1 114 ? -11.941 -4.318 20.696 1.00 81.94 114 ILE A C 1
ATOM 908 O O . ILE A 1 114 ? -12.804 -4.759 21.457 1.00 81.94 114 ILE A O 1
ATOM 912 N N . ALA A 1 115 ? -11.611 -3.023 20.685 1.00 78.19 115 ALA A N 1
ATOM 913 C CA . ALA A 1 115 ? -12.187 -2.052 21.614 1.00 78.19 115 ALA A CA 1
ATOM 914 C C . ALA A 1 115 ? -13.712 -1.885 21.450 1.00 78.19 115 ALA A C 1
ATOM 916 O O . ALA A 1 115 ? -14.427 -1.733 22.441 1.00 78.19 115 ALA A O 1
ATOM 917 N N . ILE A 1 116 ? -14.222 -1.924 20.214 1.00 76.69 116 ILE A N 1
ATOM 918 C CA . ILE A 1 116 ? -15.657 -1.792 19.910 1.00 76.69 116 ILE A CA 1
ATOM 919 C C . ILE A 1 116 ? -16.421 -3.073 20.271 1.00 76.69 116 ILE A C 1
ATOM 921 O O . ILE A 1 116 ? -17.500 -2.999 20.854 1.00 76.69 116 ILE A O 1
ATOM 925 N N . THR A 1 117 ? -15.864 -4.248 19.964 1.00 75.00 117 THR A N 1
ATOM 926 C CA . THR A 1 117 ? -16.514 -5.548 20.227 1.00 75.00 117 THR A CA 1
ATOM 927 C C . THR A 1 117 ? -16.440 -5.990 21.692 1.00 75.00 117 THR A C 1
ATOM 929 O O . THR A 1 117 ? -17.119 -6.942 22.075 1.00 75.00 117 THR A O 1
ATOM 932 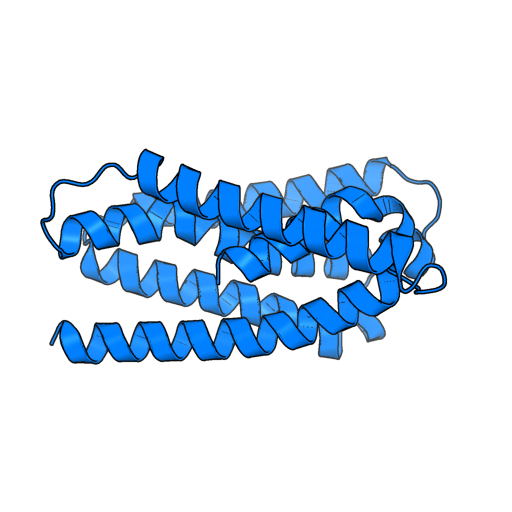N N . ARG A 1 118 ? -15.644 -5.298 22.525 1.00 73.38 118 ARG A N 1
ATOM 933 C CA . ARG A 1 118 ? -15.429 -5.574 23.961 1.00 73.38 118 ARG A CA 1
ATOM 934 C C . ARG A 1 118 ? -14.999 -7.015 24.271 1.00 73.38 118 ARG A C 1
ATOM 936 O O . ARG A 1 118 ? -15.142 -7.475 25.403 1.00 73.38 118 ARG A O 1
ATOM 943 N N . HIS A 1 119 ? -14.460 -7.731 23.288 1.00 75.62 119 HIS A N 1
ATOM 944 C CA . HIS A 1 119 ? -13.891 -9.057 23.493 1.00 75.62 119 HIS A CA 1
ATOM 945 C C . HIS A 1 119 ? -12.452 -8.942 23.995 1.00 75.62 119 HIS A C 1
ATOM 947 O O . HIS A 1 119 ? -11.677 -8.126 23.501 1.00 75.62 119 HIS A O 1
ATOM 953 N N . LYS A 1 120 ? -12.072 -9.777 24.968 1.00 73.88 120 LYS A N 1
ATOM 954 C CA . LYS A 1 120 ? -10.673 -9.885 25.395 1.00 73.88 120 LYS A CA 1
ATOM 955 C C . LYS A 1 120 ? -9.889 -10.600 24.294 1.00 73.88 120 LYS A C 1
ATOM 957 O O . LYS A 1 120 ? -9.967 -11.818 24.178 1.00 73.88 120 LYS A O 1
ATOM 962 N N . ALA A 1 121 ? -9.163 -9.840 23.484 1.00 77.81 121 ALA A N 1
ATOM 963 C CA . ALA A 1 121 ? -8.326 -10.357 22.407 1.00 77.81 121 ALA A CA 1
ATOM 964 C C . ALA A 1 121 ? -6.961 -9.657 22.402 1.00 77.81 121 ALA A C 1
ATOM 966 O O . ALA A 1 121 ? -6.835 -8.517 22.849 1.00 77.81 121 ALA A O 1
ATOM 967 N N . ASN A 1 122 ? -5.941 -10.345 21.888 1.00 84.69 122 ASN A N 1
ATOM 968 C CA . ASN A 1 122 ? -4.597 -9.802 21.713 1.00 84.69 122 ASN A CA 1
ATOM 969 C C . ASN A 1 122 ? -4.397 -9.399 20.244 1.00 84.69 122 ASN A C 1
ATOM 971 O O . ASN A 1 122 ? -4.511 -10.240 19.354 1.00 84.69 122 ASN A O 1
ATOM 975 N N . ILE A 1 123 ? -4.063 -8.130 19.997 1.00 85.44 123 ILE A N 1
ATOM 976 C CA . ILE A 1 123 ? -3.798 -7.604 18.647 1.00 85.44 123 ILE A CA 1
ATOM 977 C C . ILE A 1 123 ? -2.643 -8.372 17.985 1.00 85.44 123 ILE A C 1
ATOM 979 O O . ILE A 1 123 ? -2.720 -8.692 16.802 1.00 85.44 123 ILE A O 1
ATOM 983 N N . GLY A 1 124 ? -1.613 -8.739 18.756 1.00 85.81 124 GLY A N 1
ATOM 984 C CA . GLY A 1 124 ? -0.469 -9.513 18.273 1.00 85.81 124 GLY A CA 1
ATOM 985 C C . GLY A 1 124 ? -0.875 -10.856 17.670 1.00 85.81 124 GLY A C 1
ATOM 986 O O . GLY A 1 124 ? -0.364 -11.233 16.623 1.00 85.81 124 GLY A O 1
ATOM 987 N N . PHE A 1 125 ? -1.859 -11.541 18.259 1.00 86.81 125 PHE A N 1
ATOM 988 C CA . PHE A 1 125 ? -2.365 -12.801 17.709 1.00 86.81 125 PHE A CA 1
ATOM 989 C C . PHE A 1 125 ? -3.014 -12.609 16.331 1.00 86.81 125 PHE A C 1
ATOM 991 O O . PHE A 1 125 ? -2.742 -13.380 15.411 1.00 86.81 125 PHE A O 1
ATOM 998 N N . LEU A 1 126 ? -3.824 -11.557 16.162 1.00 87.06 126 LEU A N 1
ATOM 999 C CA . LEU A 1 126 ? -4.431 -11.237 14.866 1.00 87.06 126 LEU A CA 1
ATOM 1000 C C . LEU A 1 126 ? -3.365 -10.871 13.829 1.00 87.06 126 LEU A C 1
ATOM 1002 O O . LEU A 1 126 ? -3.452 -11.336 12.694 1.00 87.06 126 LEU A O 1
ATOM 1006 N N . MET A 1 127 ? -2.357 -10.083 14.222 1.00 88.94 127 MET A N 1
ATOM 1007 C CA . MET A 1 127 ? -1.231 -9.746 13.349 1.00 88.94 127 MET A CA 1
ATOM 1008 C C . MET A 1 127 ? -0.504 -11.008 12.877 1.00 88.94 127 MET A C 1
ATOM 1010 O O . MET A 1 127 ? -0.356 -11.193 11.674 1.00 88.94 127 MET A O 1
ATOM 1014 N N . TYR A 1 128 ? -0.161 -11.930 13.783 1.00 90.12 128 TYR A N 1
ATOM 1015 C CA . TYR A 1 128 ? 0.536 -13.165 13.416 1.00 90.12 128 TYR A CA 1
ATOM 1016 C C . TYR A 1 128 ? -0.251 -14.049 12.448 1.00 90.12 128 TYR A C 1
ATOM 1018 O O . TYR A 1 128 ? 0.333 -14.578 11.502 1.00 90.12 128 TYR A O 1
ATOM 1026 N N . ILE A 1 129 ? -1.565 -14.211 12.644 1.00 90.94 129 ILE A N 1
ATOM 1027 C CA . ILE A 1 129 ? -2.403 -14.984 11.711 1.00 90.94 129 ILE A CA 1
ATOM 1028 C C . ILE A 1 129 ? -2.364 -14.349 10.326 1.00 90.94 129 ILE A C 1
ATOM 1030 O O . ILE A 1 129 ? -2.144 -15.019 9.319 1.00 90.94 129 ILE A O 1
ATOM 1034 N N . VAL A 1 130 ? -2.604 -13.046 10.278 1.00 90.94 130 VAL A N 1
ATOM 1035 C CA . VAL A 1 130 ? -2.788 -12.318 9.031 1.00 90.94 130 VAL A CA 1
ATOM 1036 C C . VAL A 1 130 ? -1.465 -12.195 8.262 1.00 90.94 130 VAL A C 1
ATOM 1038 O O . VAL A 1 130 ? -1.462 -12.350 7.039 1.00 90.94 130 VAL A O 1
ATOM 1041 N N . ASP A 1 131 ? -0.342 -12.055 8.969 1.00 89.81 131 ASP A N 1
ATOM 1042 C CA . ASP A 1 131 ? 1.006 -12.160 8.407 1.00 89.81 131 ASP A CA 1
ATOM 1043 C C . ASP A 1 131 ? 1.310 -13.558 7.886 1.00 89.81 131 ASP A C 1
ATOM 1045 O O . ASP A 1 131 ? 1.768 -13.690 6.753 1.00 89.81 131 ASP A O 1
ATOM 1049 N N . SER A 1 132 ? 1.004 -14.605 8.655 1.00 92.38 132 SER A N 1
ATOM 1050 C CA . SER A 1 132 ? 1.244 -15.990 8.229 1.00 92.38 132 SER A CA 1
ATOM 1051 C C . SER A 1 132 ? 0.514 -16.307 6.923 1.00 92.38 132 SER A C 1
ATOM 1053 O O . SER A 1 132 ? 1.105 -16.864 6.000 1.00 92.38 1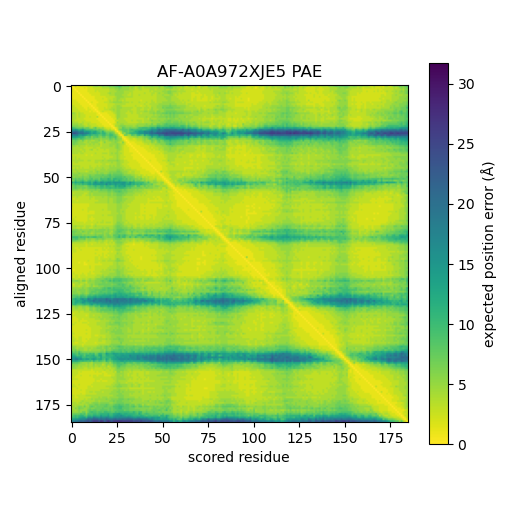32 SER A O 1
ATOM 1055 N N . ILE A 1 133 ? -0.754 -15.896 6.805 1.00 92.88 133 ILE A N 1
ATOM 1056 C CA . ILE A 1 133 ? -1.536 -16.061 5.571 1.00 92.88 133 ILE A CA 1
ATOM 1057 C C . ILE A 1 133 ? -0.950 -15.198 4.442 1.00 92.88 133 ILE A C 1
ATOM 1059 O O . ILE A 1 133 ? -0.875 -15.655 3.304 1.00 92.88 133 ILE A O 1
ATOM 1063 N N . GLY A 1 134 ? -0.519 -13.967 4.734 1.00 90.69 134 GLY A N 1
ATOM 1064 C CA . GLY A 1 134 ? 0.113 -13.081 3.755 1.00 90.69 134 GLY A CA 1
ATOM 1065 C C . GLY A 1 134 ? 1.392 -13.677 3.161 1.00 90.69 134 GLY A C 1
ATOM 1066 O O . GLY A 1 134 ? 1.523 -13.752 1.940 1.00 90.69 134 GLY A O 1
ATOM 1067 N N . TYR A 1 135 ? 2.298 -14.161 4.013 1.00 91.06 135 TYR A N 1
ATOM 1068 C CA . TYR A 1 135 ? 3.533 -14.816 3.585 1.00 91.06 135 TYR A CA 1
ATOM 1069 C C . TYR A 1 135 ? 3.267 -16.136 2.868 1.00 91.06 135 TYR A C 1
ATOM 1071 O O . TYR A 1 135 ? 3.892 -16.396 1.843 1.00 91.06 135 TYR A O 1
ATOM 1079 N N . LEU A 1 136 ? 2.325 -16.954 3.347 1.00 93.44 136 LEU A N 1
ATOM 1080 C CA . LEU A 1 136 ? 1.935 -18.181 2.652 1.00 93.44 136 LEU A CA 1
ATOM 1081 C C . LEU A 1 136 ? 1.407 -17.864 1.250 1.00 93.44 136 LEU A C 1
ATOM 1083 O O . LEU A 1 136 ? 1.853 -18.467 0.278 1.00 93.44 136 LEU A O 1
ATOM 1087 N N . GLY A 1 137 ? 0.516 -16.878 1.131 1.00 91.19 137 GLY A N 1
ATOM 1088 C CA . GLY A 1 137 ? -0.013 -16.433 -0.155 1.00 91.19 137 GLY A CA 1
ATOM 1089 C C . GLY A 1 137 ? 1.084 -15.944 -1.099 1.00 91.19 137 GLY A C 1
ATOM 1090 O O . GLY A 1 137 ? 1.063 -16.282 -2.280 1.00 91.19 137 GLY A O 1
ATOM 1091 N N . TYR A 1 138 ? 2.060 -15.191 -0.585 1.00 91.06 138 TYR A N 1
ATOM 1092 C CA . TYR A 1 138 ? 3.182 -14.696 -1.381 1.00 91.06 138 TYR A CA 1
ATOM 1093 C C . TYR A 1 138 ? 4.091 -15.827 -1.876 1.00 91.06 138 TYR A C 1
ATOM 1095 O O . TYR A 1 138 ? 4.427 -15.875 -3.055 1.00 91.06 138 TYR A O 1
ATOM 1103 N N . ASN A 1 139 ? 4.425 -16.786 -1.011 1.00 91.00 139 ASN A N 1
ATOM 1104 C CA . ASN A 1 139 ? 5.215 -17.951 -1.409 1.00 91.00 139 ASN A CA 1
ATOM 1105 C C . ASN A 1 139 ? 4.488 -18.794 -2.462 1.00 91.00 139 ASN A C 1
ATOM 1107 O O . ASN A 1 139 ? 5.093 -19.201 -3.448 1.00 91.00 139 ASN A O 1
ATOM 1111 N N . VAL A 1 140 ? 3.180 -19.013 -2.297 1.00 90.56 140 VAL A N 1
ATOM 1112 C CA . VAL A 1 140 ? 2.364 -19.699 -3.307 1.00 90.56 140 VAL A CA 1
ATOM 1113 C C . VAL A 1 140 ? 2.404 -18.934 -4.630 1.00 90.56 140 VAL A C 1
ATOM 1115 O O . VAL A 1 140 ? 2.652 -19.544 -5.664 1.00 90.56 140 VAL A O 1
ATOM 1118 N N . LEU A 1 141 ? 2.239 -17.608 -4.609 1.00 88.06 141 LEU A N 1
ATOM 1119 C CA . LEU A 1 141 ? 2.331 -16.774 -5.809 1.00 88.06 141 LEU A CA 1
ATOM 1120 C C . LEU A 1 141 ? 3.676 -16.961 -6.528 1.00 88.06 141 LEU A C 1
ATOM 1122 O O . LEU A 1 141 ? 3.677 -17.192 -7.734 1.00 88.06 141 LEU A O 1
ATOM 1126 N N . LEU A 1 142 ? 4.793 -16.920 -5.794 1.00 87.50 142 LEU A N 1
ATOM 1127 C CA . LEU A 1 142 ? 6.137 -17.120 -6.346 1.00 87.50 142 LEU A CA 1
ATOM 1128 C C . LEU A 1 142 ? 6.345 -18.523 -6.923 1.00 87.50 142 LEU A C 1
ATOM 1130 O O . LEU A 1 142 ? 6.951 -18.670 -7.982 1.00 87.50 142 LEU A O 1
ATOM 1134 N N . LEU A 1 143 ? 5.837 -19.561 -6.256 1.00 88.31 143 LEU A N 1
ATOM 1135 C CA . LEU A 1 143 ? 5.902 -20.927 -6.777 1.00 88.31 143 LEU A CA 1
ATOM 1136 C C . LEU A 1 143 ? 5.099 -21.051 -8.078 1.00 88.31 143 LEU A C 1
ATOM 1138 O O . LEU A 1 143 ? 5.574 -21.643 -9.045 1.00 88.31 143 LEU A O 1
ATOM 1142 N N . PHE A 1 144 ? 3.910 -20.450 -8.138 1.00 85.25 144 PHE A N 1
ATOM 1143 C CA . PHE A 1 144 ? 3.099 -20.450 -9.353 1.00 85.25 144 PHE A CA 1
ATOM 1144 C C . PHE A 1 144 ? 3.781 -19.703 -10.505 1.00 85.25 144 PHE A C 1
ATOM 1146 O O . PHE A 1 144 ? 3.848 -20.229 -11.616 1.00 85.25 144 PHE A O 1
ATOM 1153 N N . THR A 1 145 ? 4.315 -18.504 -10.267 1.00 81.81 145 THR A N 1
ATOM 1154 C CA . THR A 1 145 ? 4.988 -17.733 -11.323 1.00 81.81 145 THR A CA 1
ATOM 1155 C C . THR A 1 145 ? 6.301 -18.379 -11.757 1.00 81.81 145 THR A C 1
ATOM 1157 O O . THR A 1 145 ? 6.581 -18.420 -12.950 1.00 81.81 145 THR A O 1
ATOM 1160 N N . GLY A 1 146 ? 7.076 -18.935 -10.823 1.00 82.50 146 GLY A N 1
ATOM 1161 C CA . GLY A 1 146 ? 8.371 -19.552 -11.108 1.00 82.50 146 GLY A CA 1
ATOM 1162 C C . GLY A 1 146 ? 8.283 -20.903 -11.821 1.00 82.50 146 GLY A C 1
ATOM 1163 O O . GLY A 1 146 ? 9.041 -21.143 -12.757 1.00 82.50 146 GLY A O 1
ATOM 1164 N N . PHE A 1 147 ? 7.367 -21.787 -11.409 1.00 80.25 147 PHE A N 1
ATOM 1165 C CA . PHE A 1 147 ? 7.301 -23.155 -11.945 1.00 80.25 147 PHE A CA 1
ATOM 1166 C C . PHE A 1 147 ? 6.319 -23.322 -13.105 1.00 80.25 147 PHE A C 1
ATOM 1168 O O . PHE A 1 147 ? 6.579 -24.110 -14.010 1.00 80.25 147 PHE A O 1
ATOM 1175 N N . ILE A 1 148 ? 5.183 -22.618 -13.084 1.00 74.81 148 ILE A N 1
ATOM 1176 C CA . ILE A 1 148 ? 4.092 -22.860 -14.043 1.00 74.81 148 ILE A CA 1
ATOM 1177 C C . ILE A 1 148 ? 4.151 -21.866 -15.206 1.00 74.81 148 ILE A C 1
ATOM 1179 O O . ILE A 1 148 ? 3.800 -22.219 -16.330 1.00 74.81 148 ILE A O 1
ATOM 1183 N N . LEU A 1 149 ? 4.622 -20.637 -14.966 1.00 72.00 149 LEU A N 1
ATOM 1184 C CA . LEU A 1 149 ? 4.642 -19.568 -15.968 1.00 72.00 149 LEU A CA 1
ATOM 1185 C C . LEU A 1 149 ? 5.991 -18.805 -16.019 1.00 72.00 149 LEU A C 1
ATOM 1187 O O . LEU A 1 149 ? 6.018 -17.582 -15.856 1.00 72.00 149 LEU A O 1
ATOM 1191 N N . PRO A 1 150 ? 7.114 -19.490 -16.311 1.00 67.62 150 PRO A N 1
ATOM 1192 C CA . PRO A 1 150 ? 8.467 -18.931 -16.192 1.00 67.62 150 PRO A CA 1
ATOM 1193 C C . PRO A 1 150 ? 8.782 -17.759 -17.143 1.00 67.62 150 PRO A C 1
ATOM 1195 O O . PRO A 1 150 ? 9.717 -17.007 -16.893 1.00 67.62 150 PRO A O 1
ATOM 1198 N N . ASN A 1 151 ? 8.006 -17.569 -18.217 1.00 65.19 151 ASN A N 1
ATOM 1199 C CA . ASN A 1 151 ? 8.225 -16.509 -19.215 1.00 65.19 151 ASN A CA 1
ATOM 1200 C C . ASN A 1 151 ? 7.395 -15.235 -18.969 1.00 65.19 151 ASN A C 1
ATOM 1202 O O . ASN A 1 151 ? 7.290 -14.383 -19.853 1.00 65.19 151 ASN A O 1
ATOM 1206 N N . LEU A 1 152 ? 6.742 -15.103 -17.813 1.00 72.31 152 LEU A N 1
ATOM 1207 C CA . LEU A 1 152 ? 5.917 -13.932 -17.536 1.00 72.31 152 LEU A CA 1
ATOM 1208 C C . LEU A 1 152 ? 6.758 -12.704 -17.181 1.00 72.31 152 LEU A C 1
ATOM 1210 O O . LEU A 1 152 ? 7.593 -12.728 -16.279 1.00 72.31 152 LEU A O 1
ATOM 1214 N N . ASN A 1 153 ? 6.436 -11.579 -17.819 1.00 79.94 153 ASN A N 1
ATOM 1215 C CA . ASN A 1 153 ? 6.949 -10.268 -17.435 1.00 79.94 153 ASN A CA 1
ATOM 1216 C C . ASN A 1 153 ? 6.311 -9.815 -16.112 1.00 79.94 153 ASN A C 1
ATOM 1218 O O . ASN A 1 153 ? 5.316 -9.083 -16.106 1.00 79.94 153 ASN A O 1
ATOM 1222 N N . LEU A 1 154 ? 6.907 -10.230 -14.992 1.00 82.00 154 LEU A N 1
ATOM 1223 C CA . LEU A 1 154 ? 6.498 -9.878 -13.625 1.00 82.00 154 LEU A CA 1
ATOM 1224 C C . LEU A 1 154 ? 6.210 -8.373 -13.431 1.00 82.00 154 LEU A C 1
ATOM 1226 O O . LEU A 1 154 ? 5.165 -8.063 -12.860 1.00 82.00 154 LEU A O 1
ATOM 1230 N N . PRO A 1 155 ? 7.009 -7.427 -13.971 1.00 82.00 155 PRO A N 1
ATOM 1231 C CA . PRO A 1 155 ? 6.698 -5.998 -13.874 1.00 82.00 155 PRO A CA 1
ATOM 1232 C C . PRO A 1 155 ? 5.374 -5.584 -14.533 1.00 82.00 155 PRO A C 1
ATOM 1234 O O . PRO A 1 155 ? 4.606 -4.815 -13.962 1.00 82.00 155 PRO A O 1
ATOM 1237 N N . SER A 1 156 ? 5.060 -6.115 -15.718 1.00 84.56 156 SER A N 1
ATOM 1238 C CA . SER A 1 156 ? 3.784 -5.816 -16.392 1.00 84.56 156 SER A CA 1
ATOM 1239 C C . SER A 1 156 ? 2.581 -6.410 -15.650 1.00 84.56 156 SER A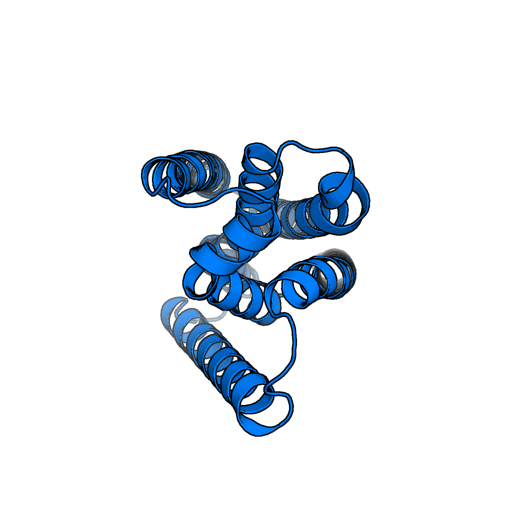 C 1
ATOM 1241 O O . SER A 1 156 ? 1.520 -5.786 -15.546 1.00 84.56 156 SER A O 1
ATOM 1243 N N . LEU A 1 157 ? 2.761 -7.596 -15.061 1.00 86.81 157 LEU A N 1
ATOM 1244 C CA . LEU A 1 157 ? 1.747 -8.223 -14.223 1.00 86.81 157 LEU A CA 1
ATOM 1245 C C . LEU A 1 157 ? 1.536 -7.456 -12.932 1.00 86.81 157 LEU A C 1
ATOM 1247 O O . LEU A 1 157 ? 0.396 -7.320 -12.509 1.00 86.81 157 LEU A O 1
ATOM 1251 N N . PHE A 1 158 ? 2.595 -6.901 -12.348 1.00 89.06 158 PHE A N 1
ATOM 1252 C CA . PHE A 1 158 ? 2.496 -6.069 -11.159 1.00 89.06 158 PHE A CA 1
ATOM 1253 C C . PHE A 1 158 ? 1.544 -4.885 -11.377 1.00 89.06 158 PHE A C 1
ATOM 1255 O O . PHE A 1 158 ? 0.617 -4.710 -10.589 1.00 89.06 158 PHE A O 1
ATOM 1262 N N . PHE A 1 159 ? 1.679 -4.135 -12.476 1.00 89.06 159 PHE A N 1
ATOM 1263 C CA . PHE A 1 159 ? 0.749 -3.037 -12.783 1.00 89.06 159 PHE A CA 1
ATOM 1264 C C . PHE A 1 159 ? -0.683 -3.524 -13.046 1.00 89.06 159 PHE A C 1
ATOM 1266 O O . PHE A 1 159 ? -1.643 -2.886 -12.613 1.00 89.06 159 PHE A O 1
ATOM 1273 N N . THR A 1 160 ? -0.842 -4.695 -13.663 1.00 90.56 160 THR A N 1
ATOM 1274 C CA . THR A 1 160 ? -2.163 -5.315 -13.854 1.00 90.56 160 THR A CA 1
ATOM 1275 C C . THR A 1 160 ? -2.791 -5.725 -12.514 1.00 90.56 160 THR A C 1
ATOM 1277 O O . THR A 1 160 ? -3.969 -5.469 -12.257 1.00 90.56 160 THR A O 1
ATOM 1280 N N . TRP A 1 161 ? -2.006 -6.318 -11.613 1.00 91.62 161 TRP A N 1
ATOM 1281 C CA . TRP A 1 161 ? -2.439 -6.730 -10.280 1.00 91.62 161 TRP A CA 1
ATOM 1282 C C . TRP A 1 161 ? -2.754 -5.540 -9.386 1.00 91.62 161 TRP A C 1
ATOM 1284 O O . TRP A 1 161 ? -3.730 -5.605 -8.646 1.00 91.62 161 TRP A O 1
ATOM 1294 N N . ILE A 1 162 ? -1.997 -4.443 -9.484 1.00 93.31 162 ILE A N 1
ATOM 1295 C CA . ILE A 1 162 ? -2.311 -3.181 -8.805 1.00 93.31 162 ILE A CA 1
ATOM 1296 C C . ILE A 1 162 ? -3.732 -2.730 -9.158 1.00 93.31 162 ILE A C 1
ATOM 1298 O O . ILE A 1 162 ? -4.489 -2.372 -8.256 1.00 93.31 162 ILE A O 1
ATOM 1302 N N . VAL A 1 163 ? -4.126 -2.789 -10.436 1.00 93.25 163 VAL A N 1
ATOM 1303 C CA . VAL A 1 163 ? -5.489 -2.425 -10.854 1.00 93.25 163 VAL A CA 1
ATOM 1304 C C . VAL A 1 163 ? -6.507 -3.415 -10.292 1.00 93.25 163 VAL A C 1
ATOM 1306 O O . VAL A 1 163 ? -7.423 -3.008 -9.585 1.00 93.25 163 VAL A O 1
ATOM 1309 N N . ILE A 1 164 ? -6.341 -4.717 -10.542 1.00 93.75 164 ILE A N 1
ATOM 1310 C CA . ILE A 1 164 ? -7.316 -5.743 -10.126 1.00 93.75 164 ILE A CA 1
ATOM 1311 C C . ILE A 1 164 ? -7.521 -5.731 -8.605 1.00 93.75 164 ILE A C 1
ATOM 1313 O O . ILE A 1 164 ? -8.653 -5.674 -8.115 1.00 93.75 164 ILE A O 1
ATOM 1317 N N . LEU A 1 165 ? -6.425 -5.753 -7.847 1.00 92.56 165 LEU A N 1
ATOM 1318 C CA . LEU A 1 165 ? -6.450 -5.749 -6.388 1.00 92.56 165 LEU A CA 1
ATOM 1319 C C . LEU A 1 165 ? -6.841 -4.381 -5.825 1.00 92.56 165 LEU A C 1
ATOM 1321 O O . LEU A 1 165 ? -7.437 -4.330 -4.751 1.00 92.56 165 LEU A O 1
ATOM 1325 N N . GLY A 1 166 ? -6.577 -3.292 -6.551 1.00 92.19 166 GLY A N 1
ATOM 1326 C CA . GLY A 1 166 ? -7.102 -1.961 -6.257 1.00 92.19 166 GLY A CA 1
ATOM 1327 C C . GLY A 1 166 ? -8.628 -1.920 -6.335 1.00 92.19 166 GLY A C 1
ATOM 1328 O O . GLY A 1 166 ? -9.271 -1.471 -5.387 1.00 92.19 166 GLY A O 1
ATOM 1329 N N . ILE A 1 167 ? -9.229 -2.466 -7.403 1.00 93.50 167 ILE A N 1
ATOM 1330 C CA . ILE A 1 167 ? -10.690 -2.489 -7.592 1.00 93.50 167 ILE A CA 1
ATOM 1331 C C . ILE A 1 167 ? -11.312 -3.370 -6.507 1.00 93.50 167 ILE A C 1
ATOM 1333 O O . ILE A 1 167 ? -12.220 -2.940 -5.791 1.00 93.50 167 ILE A O 1
ATOM 1337 N N . ALA A 1 168 ? -10.804 -4.596 -6.355 1.00 94.00 168 ALA A N 1
ATOM 1338 C CA . ALA A 1 168 ? -11.300 -5.540 -5.361 1.00 94.00 168 ALA A CA 1
ATOM 1339 C C . ALA A 1 168 ? -11.137 -4.995 -3.933 1.00 94.00 168 ALA A C 1
ATOM 1341 O O . ALA A 1 168 ? -12.049 -5.104 -3.112 1.00 94.00 168 ALA A O 1
ATOM 1342 N N . GLY A 1 169 ? -9.996 -4.366 -3.637 1.00 91.38 169 GLY A N 1
ATOM 1343 C CA . GLY A 1 169 ? -9.712 -3.724 -2.358 1.00 91.38 169 GLY A CA 1
ATOM 1344 C C . GLY A 1 169 ? -10.681 -2.587 -2.052 1.00 91.38 169 GLY A C 1
ATOM 1345 O O . GLY A 1 169 ? -11.272 -2.565 -0.971 1.00 91.38 169 GLY A O 1
ATOM 1346 N N . LEU A 1 170 ? -10.930 -1.702 -3.020 1.00 93.00 170 LEU A N 1
ATOM 1347 C CA . LEU A 1 170 ? -11.914 -0.629 -2.891 1.00 93.00 170 LEU A CA 1
AT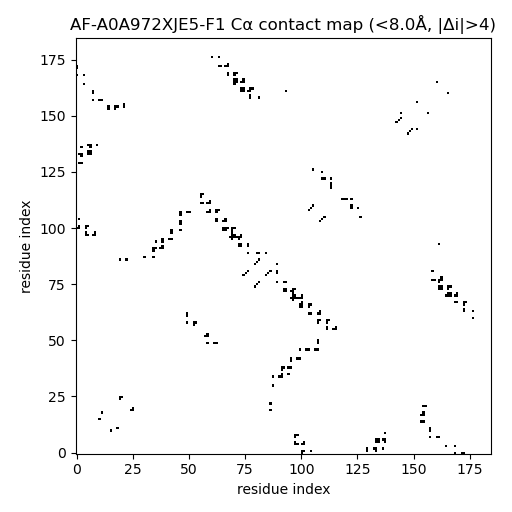OM 1348 C C . LEU A 1 170 ? -13.323 -1.164 -2.650 1.00 93.00 170 LEU A C 1
ATOM 1350 O O . LEU A 1 170 ? -13.967 -0.735 -1.694 1.00 93.00 170 LEU A O 1
ATOM 1354 N N . MET A 1 171 ? -13.787 -2.134 -3.444 1.00 92.94 171 MET A N 1
ATOM 1355 C CA . MET A 1 171 ? -15.118 -2.719 -3.260 1.00 92.94 171 MET A CA 1
ATOM 1356 C C . MET A 1 171 ? -15.273 -3.345 -1.873 1.00 92.94 171 MET A C 1
ATOM 1358 O O . MET A 1 171 ? -16.222 -3.029 -1.156 1.00 92.94 171 MET A O 1
ATOM 1362 N N . ILE A 1 172 ? -14.321 -4.185 -1.455 1.00 92.50 172 ILE A N 1
ATOM 1363 C CA . ILE A 1 172 ? -14.371 -4.848 -0.146 1.00 92.50 172 ILE A CA 1
ATOM 1364 C C . ILE A 1 172 ? -14.287 -3.817 0.984 1.00 92.50 172 ILE A C 1
ATOM 1366 O O . ILE A 1 172 ? -14.976 -3.967 1.996 1.00 92.50 172 ILE A O 1
ATOM 1370 N N . SER A 1 173 ? -13.483 -2.760 0.825 1.00 89.81 173 SER A N 1
ATOM 1371 C CA . SER A 1 173 ? -13.367 -1.702 1.830 1.00 89.81 173 SER A CA 1
ATOM 1372 C C . SER A 1 173 ? -14.677 -0.921 1.991 1.00 89.81 173 SER A C 1
ATOM 1374 O O . SER A 1 173 ? -15.173 -0.755 3.105 1.00 89.81 173 SER A O 1
ATOM 1376 N N . SER A 1 174 ? -15.316 -0.549 0.884 1.00 89.81 174 SER A N 1
ATOM 1377 C CA . SER A 1 174 ? -16.607 0.139 0.885 1.00 89.81 174 SER A CA 1
ATOM 1378 C C . SER A 1 174 ? -17.720 -0.735 1.461 1.00 89.81 174 SER A C 1
ATOM 1380 O O . SER A 1 174 ? -18.488 -0.274 2.306 1.00 89.81 174 SER A O 1
ATOM 1382 N N . LEU A 1 175 ? -17.777 -2.017 1.079 1.00 89.81 175 LEU A N 1
ATOM 1383 C CA . LEU A 1 175 ? -18.745 -2.977 1.619 1.00 89.81 175 LEU A CA 1
ATOM 1384 C C . LEU A 1 175 ? -18.565 -3.189 3.124 1.00 89.81 175 LEU A C 1
ATOM 1386 O O . LEU A 1 175 ? -19.546 -3.199 3.865 1.00 89.81 175 LEU A O 1
ATOM 1390 N N . SER A 1 176 ? -17.321 -3.308 3.589 1.00 86.81 176 SER A N 1
ATOM 1391 C CA . SER A 1 176 ? -17.027 -3.468 5.016 1.00 86.81 176 SER A CA 1
ATOM 1392 C C . SER A 1 176 ? -17.422 -2.212 5.799 1.00 86.81 176 SER A C 1
ATOM 1394 O O . SER A 1 176 ? -18.061 -2.318 6.844 1.00 86.81 176 SER A O 1
ATOM 1396 N N . SER A 1 177 ? -17.131 -1.018 5.270 1.00 85.69 177 SER A N 1
ATOM 1397 C CA . SER A 1 177 ? -17.556 0.251 5.875 1.00 85.69 177 SER A CA 1
ATOM 1398 C C . SER A 1 177 ? -19.085 0.353 5.980 1.00 85.69 177 SER A C 1
ATOM 1400 O O . SER A 1 177 ? -19.618 0.652 7.050 1.00 85.69 177 SER A O 1
ATOM 1402 N N . LEU A 1 178 ? -19.812 0.009 4.908 1.00 86.38 178 LEU A N 1
ATOM 1403 C CA . LEU A 1 178 ? -21.280 -0.029 4.889 1.00 86.38 178 LEU A CA 1
ATOM 1404 C C . LEU A 1 178 ? -21.854 -1.037 5.890 1.00 86.38 178 LEU A C 1
ATOM 1406 O O . LEU A 1 178 ? -22.834 -0.738 6.575 1.00 86.38 178 LEU A O 1
ATOM 1410 N N . TYR A 1 179 ? -21.250 -2.220 5.984 1.00 86.38 179 TYR A N 1
ATOM 1411 C CA . TYR A 1 179 ? -21.659 -3.258 6.923 1.00 86.38 179 TYR A CA 1
ATOM 1412 C C . TYR A 1 179 ? -21.546 -2.782 8.376 1.00 86.38 179 TYR A C 1
ATOM 1414 O O . TYR A 1 179 ? -22.515 -2.868 9.132 1.00 86.38 179 TYR A O 1
ATOM 1422 N N . PHE A 1 180 ? -20.394 -2.222 8.756 1.00 80.62 180 PHE A N 1
ATOM 1423 C CA . PHE A 1 180 ? -20.188 -1.698 10.106 1.00 80.62 180 PHE A CA 1
ATOM 1424 C C . PHE A 1 180 ? -21.068 -0.480 10.392 1.00 80.62 180 PHE A C 1
ATOM 1426 O O . PHE A 1 180 ? -21.613 -0.385 11.487 1.00 80.62 180 PHE A O 1
ATOM 1433 N N . TYR A 1 181 ? -21.294 0.399 9.413 1.00 81.81 181 TYR A N 1
ATOM 1434 C CA . TYR A 1 181 ? -22.211 1.532 9.565 1.00 81.81 181 TYR A CA 1
ATOM 1435 C C . TYR A 1 181 ? -23.654 1.089 9.841 1.00 81.81 181 TYR A C 1
ATOM 1437 O O . TYR A 1 181 ? -24.334 1.681 10.674 1.00 81.81 181 TYR A O 1
ATOM 1445 N N . ARG A 1 182 ? -24.125 0.031 9.168 1.00 80.56 182 ARG A N 1
ATOM 1446 C CA . ARG A 1 182 ? -25.474 -0.513 9.385 1.00 80.56 182 ARG A CA 1
ATOM 1447 C C . ARG A 1 182 ? -25.614 -1.267 10.704 1.00 80.56 182 ARG A C 1
ATOM 1449 O O . ARG A 1 182 ? -26.711 -1.299 11.240 1.00 80.56 182 ARG A O 1
ATOM 1456 N N . ARG A 1 183 ? -24.540 -1.890 11.199 1.00 76.31 183 ARG A N 1
ATOM 1457 C CA . ARG A 1 183 ? -24.567 -2.721 12.414 1.00 76.31 183 ARG A CA 1
ATOM 1458 C C . ARG A 1 183 ? -24.256 -1.952 13.707 1.00 76.31 183 ARG A C 1
ATOM 1460 O O . ARG A 1 183 ? -24.577 -2.452 14.777 1.00 76.31 183 ARG A O 1
ATOM 1467 N N . LEU A 1 184 ? -23.605 -0.789 13.614 1.00 64.69 184 LEU A N 1
ATOM 1468 C CA . LEU A 1 184 ? -23.266 0.086 14.751 1.00 64.69 184 LEU A CA 1
ATOM 1469 C C . LEU A 1 184 ? -24.247 1.262 14.942 1.00 64.69 184 LEU A C 1
ATOM 1471 O O . LEU A 1 184 ? -24.047 2.061 15.857 1.00 64.69 184 LEU A O 1
ATOM 1475 N N . LYS A 1 185 ? -25.274 1.376 14.088 1.00 49.88 185 LYS A N 1
ATOM 1476 C CA . LYS A 1 185 ? -26.491 2.155 14.365 1.00 49.88 185 LYS A CA 1
ATOM 1477 C C . LYS A 1 185 ? -27.418 1.354 15.268 1.00 49.88 185 LYS A C 1
ATOM 1479 O O . LYS A 1 185 ? -28.029 1.995 16.147 1.00 49.88 185 LYS A O 1
#

pLDDT: mean 86.43, std 7.06, range [49.88, 94.38]

Solvent-accessible surface area (backbone atoms only — not comparable to full-at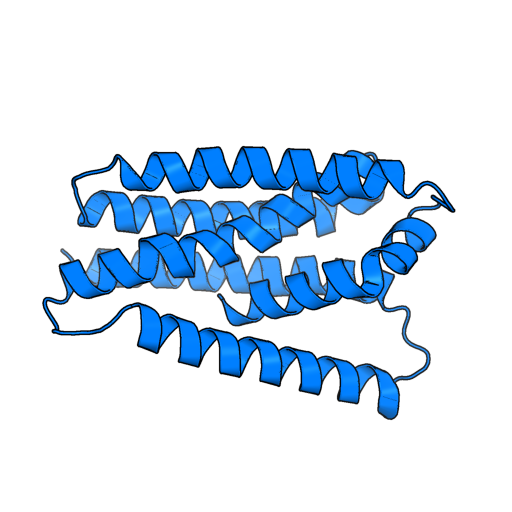om values): 9613 Å² total; per-residue (Å²): 97,58,51,57,25,41,38,52,45,50,51,53,67,76,42,39,70,55,40,39,43,71,70,72,49,80,90,60,71,69,57,57,54,53,38,51,50,57,32,51,55,52,46,50,53,56,56,55,56,51,70,74,46,82,53,51,72,61,39,40,55,52,41,48,48,48,30,30,50,10,18,47,34,18,32,47,28,41,73,49,20,75,82,74,43,58,68,66,59,31,52,28,39,37,43,40,16,30,47,36,29,39,49,36,43,66,67,46,42,48,50,34,50,38,65,72,68,70,53,96,75,61,60,67,60,56,47,53,54,53,47,52,54,21,53,50,52,38,53,51,51,50,50,47,43,60,73,77,43,69,88,61,62,60,50,65,48,48,44,51,44,35,30,55,47,12,53,52,34,31,52,54,39,52,52,51,50,52,50,51,57,68,71,74,106

Radius of gyration: 17.18 Å; Cα contacts (8 Å, |Δi|>4): 183; chains: 1; bounding box: 48×34×45 Å

Foldseek 3Di:
DQLLLLQLVCLCVVCVQLLCVVVVDPDDVVLVVVLVVLLVVVLCVQLVVLVVDPDLVVSQLSLLVQLLVLLVLLQCLLPPVSVPPDPSVSSSSPSSSRVSNNCSCLRRNLVSVCVVVVDPDDSVVVVVVSVVSSVVSNVVVCCCCVPVPVPDSSSVVSSVSSNVSSVVSNVVSVVVSVVCVVVVD

Mean predicted aligned error: 5.49 Å

Sequence (185 aa):
LYLFASLLRGVRSDFAPEIWKYLGFVGNASIYSQTEIWVTVGILIINGSLVLIKKNHIAFFISMSAIATGYLFLLIAGVWGVNHLDPFWLIVLTGFGIYLPYLTITTSVFERMIAITRHKANIGFLMYIVDSIGYLGYNVLLLFTGFILPNLNLPSLFFTWIVILGIAGLMISSLSSLYFYRRLK